Protein AF-A0A1J4XJJ8-F1 (afdb_monomer_lite)

pLDDT: mean 78.71, std 20.41, range [34.38, 98.12]

Foldseek 3Di:
DDPPDDDDPPPPPPPVPDPPDDDPDPPPPPDPDPPDPDDPDVVVVVVVVVVVVVVVVVVVVVVVVVVVVVVVVVVVVVVVVVVVVVVVVVVVVVVVVVVVVVVVVVVVVVVVVVVVVVVVVVVVVVVVVVVVVVVVVVVVVVVVVVVVPQFPDDWDKDAAAPPDFLVNVCVVQVHDSVVQCVQFVPPDRRPDDGRDIGTDTHHD

Structure (mmCIF, N/CA/C/O backbone):
data_AF-A0A1J4XJJ8-F1
#
_entry.id   AF-A0A1J4XJJ8-F1
#
loop_
_atom_site.group_PDB
_atom_site.id
_atom_site.type_symbol
_atom_site.label_atom_id
_atom_site.label_alt_id
_atom_site.label_comp_id
_atom_site.label_asym_id
_atom_site.label_entity_id
_atom_site.label_seq_id
_atom_site.pdbx_PDB_ins_code
_atom_site.Cartn_x
_atom_site.Cartn_y
_atom_site.Cartn_z
_atom_site.occupancy
_atom_site.B_iso_or_equiv
_atom_site.auth_seq_id
_atom_site.auth_comp_id
_atom_site.auth_asym_id
_atom_site.auth_atom_id
_atom_site.pdbx_PDB_model_num
ATOM 1 N N . MET A 1 1 ? 10.332 -18.100 4.230 1.00 41.69 1 MET A N 1
ATOM 2 C CA . MET A 1 1 ? 10.751 -18.976 3.114 1.00 41.69 1 MET A CA 1
ATOM 3 C C . MET A 1 1 ? 10.160 -18.414 1.825 1.00 41.69 1 MET A C 1
ATOM 5 O O . MET A 1 1 ? 8.956 -18.241 1.777 1.00 41.69 1 MET A O 1
ATOM 9 N N . HIS A 1 2 ? 11.016 -18.111 0.842 1.00 41.88 2 HIS A N 1
ATOM 10 C CA . HIS A 1 2 ? 10.720 -17.988 -0.598 1.00 41.88 2 HIS A CA 1
ATOM 11 C C . HIS A 1 2 ? 9.802 -16.854 -1.111 1.00 41.88 2 HIS A C 1
ATOM 13 O O . HIS A 1 2 ? 8.753 -17.108 -1.683 1.00 41.88 2 HIS A O 1
ATOM 19 N N . VAL A 1 3 ? 10.287 -15.605 -1.051 1.00 41.50 3 VAL A N 1
ATOM 20 C CA . VAL A 1 3 ? 9.967 -14.560 -2.061 1.00 41.50 3 VAL A CA 1
ATOM 21 C C . VAL A 1 3 ? 11.285 -13.966 -2.586 1.00 41.50 3 VAL A C 1
ATOM 23 O O . VAL A 1 3 ? 11.535 -12.766 -2.573 1.00 41.50 3 VAL A O 1
ATOM 26 N N . ARG A 1 4 ? 12.207 -14.865 -2.945 1.00 45.19 4 ARG A N 1
ATOM 27 C CA . ARG A 1 4 ? 13.530 -14.573 -3.514 1.00 45.19 4 ARG A CA 1
ATOM 28 C C . ARG A 1 4 ? 13.737 -15.433 -4.755 1.00 45.19 4 ARG A C 1
ATOM 30 O O . ARG A 1 4 ? 14.645 -16.251 -4.801 1.00 45.19 4 ARG A O 1
ATOM 37 N N . THR A 1 5 ? 12.877 -15.256 -5.745 1.00 46.12 5 THR A N 1
ATOM 38 C CA . THR A 1 5 ? 13.089 -15.827 -7.074 1.00 46.12 5 THR A CA 1
ATOM 39 C C . THR A 1 5 ? 12.447 -14.868 -8.063 1.00 46.12 5 THR A C 1
ATOM 41 O O . THR A 1 5 ? 11.282 -14.538 -7.882 1.00 46.12 5 THR A O 1
ATOM 44 N N . ILE A 1 6 ? 13.200 -14.441 -9.085 1.00 45.34 6 ILE A N 1
ATOM 45 C CA . ILE A 1 6 ? 12.820 -13.446 -10.111 1.00 45.34 6 ILE A CA 1
ATOM 46 C C . ILE A 1 6 ? 12.930 -12.016 -9.538 1.00 45.34 6 ILE A C 1
ATOM 48 O O . ILE A 1 6 ? 11.991 -11.484 -8.972 1.00 45.34 6 ILE A O 1
ATOM 52 N N . ILE A 1 7 ? 14.098 -11.374 -9.480 1.00 42.28 7 ILE A N 1
ATOM 53 C CA . ILE A 1 7 ? 14.735 -10.655 -10.594 1.00 42.28 7 ILE A CA 1
ATOM 54 C C . ILE A 1 7 ? 16.257 -10.704 -10.355 1.00 42.28 7 ILE A C 1
ATOM 56 O O . ILE A 1 7 ? 16.836 -9.915 -9.612 1.00 42.28 7 ILE A O 1
ATOM 60 N N . SER A 1 8 ? 16.922 -11.684 -10.953 1.00 40.31 8 SER A N 1
ATOM 61 C CA . SER A 1 8 ? 18.375 -11.696 -11.154 1.00 40.31 8 SER A CA 1
ATOM 62 C C . SER A 1 8 ? 18.617 -12.294 -12.525 1.00 40.31 8 SER A C 1
ATOM 64 O O . SER A 1 8 ? 18.953 -13.463 -12.668 1.00 40.31 8 SER A O 1
ATOM 66 N N . ILE A 1 9 ? 18.368 -11.479 -13.547 1.00 44.38 9 ILE A N 1
ATOM 67 C CA . ILE A 1 9 ? 18.953 -11.697 -14.864 1.00 44.38 9 ILE A CA 1
ATOM 68 C C . ILE A 1 9 ? 20.147 -10.757 -14.920 1.00 44.38 9 ILE A C 1
ATOM 70 O O . ILE A 1 9 ? 20.061 -9.595 -15.310 1.00 44.38 9 ILE A O 1
ATOM 74 N N . THR A 1 10 ? 21.263 -11.279 -14.426 1.00 43.28 10 THR A N 1
ATOM 75 C CA . THR A 1 10 ? 22.601 -10.752 -14.651 1.00 43.28 10 THR A CA 1
ATOM 76 C C . THR A 1 10 ? 22.895 -10.899 -16.141 1.00 43.28 10 THR A C 1
ATOM 78 O O . THR A 1 10 ? 23.411 -11.923 -16.576 1.00 43.28 10 THR A O 1
ATOM 81 N N . LEU A 1 11 ? 22.537 -9.902 -16.951 1.00 37.72 11 LEU A N 1
ATOM 82 C CA . LEU A 1 11 ? 22.988 -9.843 -18.338 1.00 37.72 11 LEU A CA 1
ATOM 83 C C . LEU A 1 11 ? 24.371 -9.180 -18.368 1.00 37.72 11 LEU A C 1
ATOM 85 O O . LEU A 1 11 ? 24.523 -8.001 -18.682 1.00 37.72 11 LEU A O 1
ATOM 89 N N . LEU A 1 12 ? 25.392 -9.947 -17.985 1.00 40.44 12 LEU A N 1
ATOM 90 C CA . LEU A 1 12 ? 26.786 -9.598 -18.235 1.00 40.44 12 LEU A CA 1
ATOM 91 C C . LEU A 1 12 ? 27.076 -9.858 -19.721 1.00 40.44 12 LEU A C 1
ATOM 93 O O . LEU A 1 12 ? 27.645 -10.882 -20.085 1.00 40.44 12 LEU A O 1
ATOM 97 N N . VAL A 1 13 ? 26.657 -8.946 -20.599 1.00 39.91 13 VAL A N 1
ATOM 98 C CA . VAL A 1 13 ? 27.164 -8.934 -21.976 1.00 39.91 13 VAL A CA 1
ATOM 99 C C . VAL A 1 13 ? 28.496 -8.200 -21.947 1.00 39.91 13 VAL A C 1
ATOM 101 O O . VAL A 1 13 ? 28.554 -6.973 -22.021 1.00 39.91 13 VAL A O 1
ATOM 104 N N . ILE A 1 14 ? 29.580 -8.962 -21.825 1.00 41.75 14 ILE A N 1
ATOM 105 C CA . ILE A 1 14 ? 30.912 -8.483 -22.185 1.00 41.75 14 ILE A CA 1
ATOM 106 C C . ILE A 1 14 ? 30.901 -8.320 -23.710 1.00 41.75 14 ILE A C 1
ATOM 108 O O . ILE A 1 14 ? 31.209 -9.250 -24.452 1.00 41.75 14 ILE A O 1
ATOM 112 N N . VAL A 1 15 ? 30.500 -7.144 -24.200 1.00 42.03 15 VAL A N 1
ATOM 113 C CA . VAL A 1 15 ? 30.831 -6.746 -25.570 1.00 42.03 15 VAL A CA 1
ATOM 114 C C . VAL A 1 15 ? 32.304 -6.380 -25.539 1.00 42.03 15 VAL A C 1
ATOM 116 O O . VAL A 1 15 ? 32.685 -5.293 -25.109 1.00 42.03 15 VAL A O 1
ATOM 119 N N . ASN A 1 16 ? 33.133 -7.331 -25.951 1.00 34.38 16 ASN A N 1
ATOM 120 C CA . ASN A 1 16 ? 34.544 -7.111 -26.193 1.00 34.38 16 ASN A CA 1
ATOM 121 C C . ASN A 1 16 ? 34.653 -6.174 -27.408 1.00 34.38 16 ASN A C 1
ATOM 123 O O . ASN A 1 16 ? 34.629 -6.610 -28.559 1.00 34.38 16 ASN A O 1
ATOM 127 N N . VAL A 1 17 ? 34.647 -4.862 -27.160 1.00 49.38 17 VAL A N 1
ATOM 128 C CA . VAL A 1 17 ? 34.918 -3.863 -28.192 1.00 49.38 17 VAL A CA 1
ATOM 129 C C . VAL A 1 17 ? 36.411 -3.943 -28.467 1.00 49.38 17 VAL A C 1
ATOM 131 O O . VAL A 1 17 ? 37.220 -3.384 -27.732 1.00 49.38 17 VAL A O 1
ATOM 134 N N . VAL A 1 18 ? 36.772 -4.673 -29.522 1.00 43.19 18 VAL A N 1
ATOM 135 C CA . VAL A 1 18 ? 38.092 -4.574 -30.147 1.00 43.19 18 VAL A CA 1
ATOM 136 C C . VAL A 1 18 ? 38.380 -3.083 -30.355 1.00 43.19 18 VAL A C 1
ATOM 138 O O . VAL A 1 18 ? 37.580 -2.411 -31.017 1.00 43.19 18 VAL A O 1
ATOM 141 N N . PRO A 1 19 ? 39.476 -2.528 -29.808 1.00 46.88 19 PRO A N 1
ATOM 142 C CA . PRO A 1 19 ? 39.824 -1.153 -30.076 1.00 46.88 19 PRO A CA 1
ATOM 143 C C . PRO A 1 19 ? 40.409 -1.138 -31.486 1.00 46.88 19 PRO A C 1
ATOM 145 O O . PRO A 1 19 ? 41.604 -1.341 -31.683 1.00 46.88 19 PRO A O 1
ATOM 148 N N . LEU A 1 20 ? 39.560 -0.934 -32.495 1.00 44.00 20 LEU A N 1
ATOM 149 C CA . LEU A 1 20 ? 40.044 -0.455 -33.782 1.00 44.00 20 LEU A CA 1
ATOM 150 C C . LEU A 1 20 ? 40.551 0.958 -33.523 1.00 44.00 20 LEU A C 1
ATOM 152 O O . LEU A 1 20 ? 39.782 1.916 -33.442 1.00 44.00 20 LEU A O 1
ATOM 156 N N . GLY A 1 21 ? 41.853 1.018 -33.252 1.00 39.44 21 GLY A N 1
ATOM 157 C CA . GLY A 1 21 ? 42.583 2.225 -32.947 1.00 39.44 21 GLY A CA 1
ATOM 158 C C . GLY A 1 21 ? 42.239 3.335 -33.925 1.00 39.44 21 GLY A C 1
ATOM 159 O O . GLY A 1 21 ? 42.143 3.116 -35.127 1.00 39.44 21 GLY A O 1
ATOM 160 N N . GLN A 1 22 ? 42.043 4.523 -33.361 1.00 46.41 22 GLN A N 1
ATOM 161 C CA . GLN A 1 22 ? 42.537 5.779 -33.914 1.00 46.41 22 GLN A CA 1
ATOM 162 C C . GLN A 1 22 ? 42.541 5.856 -35.448 1.00 46.41 22 GLN A C 1
ATOM 164 O O . GLN A 1 22 ? 43.593 5.926 -36.076 1.00 46.41 22 GLN A O 1
ATOM 169 N N . PHE A 1 23 ? 41.368 5.914 -36.069 1.00 43.03 23 PHE A N 1
ATOM 170 C CA . PHE A 1 23 ? 41.279 6.437 -37.427 1.00 43.03 23 PHE A CA 1
ATOM 171 C C . PHE A 1 23 ? 40.780 7.873 -37.358 1.00 43.03 23 PHE A C 1
ATOM 173 O O . PHE A 1 23 ? 39.615 8.177 -37.595 1.00 43.03 23 PHE A O 1
ATOM 180 N N . ALA A 1 24 ? 41.716 8.768 -37.038 1.00 44.53 24 ALA A N 1
ATOM 181 C CA . ALA A 1 24 ? 41.703 10.121 -37.566 1.00 44.53 24 ALA A CA 1
ATOM 182 C C . ALA A 1 24 ? 41.591 10.015 -39.095 1.00 44.53 24 ALA A C 1
ATOM 184 O O . ALA A 1 24 ? 42.580 9.690 -39.748 1.00 44.53 24 ALA A O 1
ATOM 185 N N . ARG A 1 25 ? 40.378 10.129 -39.660 1.00 48.56 25 ARG A N 1
ATOM 186 C CA . ARG A 1 25 ? 40.164 10.053 -41.122 1.00 48.56 25 ARG A CA 1
ATOM 187 C C . ARG A 1 25 ? 38.763 10.440 -41.614 1.00 48.56 25 ARG A C 1
ATOM 189 O O . ARG A 1 25 ? 38.394 10.049 -42.718 1.00 48.56 25 ARG A O 1
ATOM 196 N N . ALA A 1 26 ? 37.996 11.226 -40.855 1.00 42.28 26 ALA A N 1
ATOM 197 C CA . ALA A 1 26 ? 36.739 11.788 -41.368 1.00 42.28 26 ALA A CA 1
ATOM 198 C C . ALA A 1 26 ? 36.961 12.762 -42.552 1.00 42.28 26 ALA A C 1
ATOM 200 O O . ALA A 1 26 ? 36.056 12.964 -43.352 1.00 42.28 26 ALA A O 1
ATOM 201 N N . GLU A 1 27 ? 38.175 13.297 -42.730 1.00 43.38 27 GLU A N 1
ATOM 202 C CA . GLU A 1 27 ? 38.492 14.286 -43.777 1.00 43.38 27 GLU A CA 1
ATOM 203 C C . GLU A 1 27 ? 39.052 13.703 -45.087 1.00 43.38 27 GLU A C 1
ATOM 205 O O . GLU A 1 27 ? 39.243 14.431 -46.055 1.00 43.38 27 GLU A O 1
ATOM 210 N N . LEU A 1 28 ? 39.309 12.394 -45.180 1.00 39.97 28 LEU A N 1
ATOM 211 C CA . LEU A 1 28 ? 40.022 11.821 -46.338 1.00 39.97 28 LEU A CA 1
ATOM 212 C C . LEU A 1 28 ? 39.121 11.265 -47.453 1.00 39.97 28 LEU A C 1
ATOM 214 O O . LEU A 1 28 ? 39.629 10.693 -48.415 1.00 39.97 28 LEU A O 1
ATOM 218 N N . TYR A 1 29 ? 37.804 11.452 -47.361 1.00 48.16 29 TYR A N 1
ATOM 219 C CA . TYR A 1 29 ? 36.838 10.919 -48.335 1.00 48.16 29 TYR A CA 1
ATOM 220 C C . TYR A 1 29 ? 36.030 11.997 -49.071 1.00 48.16 29 TYR A C 1
ATOM 222 O O . TYR A 1 29 ? 34.980 11.704 -49.631 1.00 48.16 29 TYR A O 1
ATOM 230 N N . GLN A 1 30 ? 36.547 13.227 -49.129 1.00 41.09 30 GLN A N 1
ATOM 231 C CA . GLN A 1 30 ? 36.109 14.265 -50.073 1.00 41.09 30 GLN A CA 1
ATOM 232 C C . GLN A 1 30 ? 37.093 14.422 -51.246 1.00 41.09 30 GLN A C 1
ATOM 234 O O . GLN A 1 30 ? 37.311 15.524 -51.740 1.00 41.09 30 GLN A O 1
ATOM 239 N N . GLN A 1 31 ? 37.746 13.346 -51.698 1.00 41.94 31 GLN A N 1
ATOM 240 C CA . GLN A 1 31 ? 38.535 13.453 -52.927 1.00 41.94 31 GLN A CA 1
ATOM 241 C C . GLN A 1 31 ? 37.588 13.429 -54.136 1.00 41.94 31 GLN A C 1
ATOM 243 O O . GLN A 1 31 ? 36.842 12.455 -54.277 1.00 41.94 31 GLN A O 1
ATOM 248 N N . PRO A 1 32 ? 37.589 14.462 -55.005 1.00 43.75 32 PRO A N 1
ATOM 249 C CA . PRO A 1 32 ? 36.842 14.409 -56.252 1.00 43.75 32 PRO A CA 1
ATOM 250 C C . PRO A 1 32 ? 37.348 13.230 -57.086 1.00 43.75 32 PRO A C 1
ATOM 252 O O . PRO A 1 32 ? 38.553 12.981 -57.181 1.0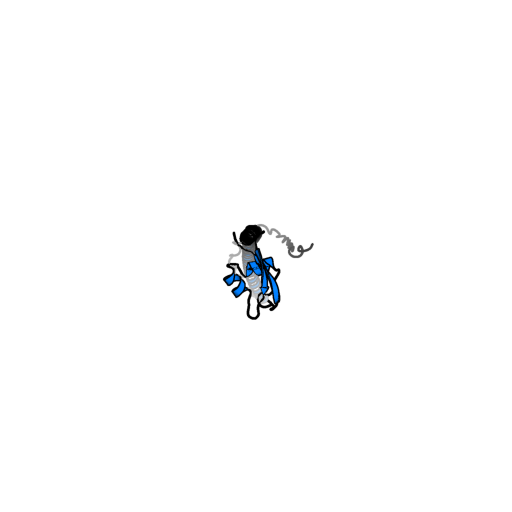0 43.75 32 PRO A O 1
ATOM 255 N N . VAL A 1 33 ? 36.404 12.493 -57.668 1.00 50.94 33 VAL A N 1
ATOM 256 C CA . VAL A 1 33 ? 36.655 11.359 -58.558 1.00 50.94 33 VAL A CA 1
ATOM 257 C C . VAL A 1 33 ? 37.638 11.811 -59.639 1.00 50.94 33 VAL A C 1
ATOM 259 O O . VAL A 1 33 ? 37.339 12.729 -60.404 1.00 50.94 33 VAL A O 1
ATOM 262 N N . ARG A 1 34 ? 38.816 11.179 -59.739 1.00 49.78 34 ARG A N 1
ATOM 263 C CA . ARG A 1 34 ? 39.542 11.229 -61.012 1.00 49.78 34 ARG A CA 1
ATOM 264 C C . ARG A 1 34 ? 38.637 10.532 -62.011 1.00 49.78 34 ARG A C 1
ATOM 266 O O . ARG A 1 34 ? 38.452 9.327 -61.880 1.00 49.78 34 ARG A O 1
ATOM 273 N N . GLN A 1 35 ? 38.066 11.292 -62.944 1.00 45.09 35 GLN A N 1
ATOM 274 C CA . GLN A 1 35 ? 37.311 10.756 -64.072 1.00 45.09 35 GLN A CA 1
ATOM 275 C C . GLN A 1 35 ? 38.164 9.658 -64.707 1.00 45.09 35 GLN A C 1
ATOM 277 O O . GLN A 1 35 ? 39.204 9.929 -65.312 1.00 45.09 35 GLN A O 1
ATOM 282 N N . THR A 1 36 ? 37.784 8.407 -64.474 1.00 51.69 36 THR A N 1
ATOM 283 C CA . THR A 1 36 ? 38.386 7.269 -65.146 1.00 51.69 36 THR A CA 1
ATOM 284 C C . THR A 1 36 ? 38.050 7.446 -66.615 1.00 51.69 36 THR A C 1
ATOM 286 O O . THR A 1 36 ? 36.886 7.544 -66.996 1.00 51.69 36 THR A O 1
ATOM 289 N N . GLN A 1 37 ? 39.095 7.602 -67.427 1.00 51.59 37 GLN A N 1
ATOM 290 C CA . GLN A 1 37 ? 38.984 7.711 -68.876 1.00 51.59 37 GLN A CA 1
ATOM 291 C C . GLN A 1 37 ? 38.029 6.626 -69.383 1.00 51.59 37 GLN A C 1
ATOM 293 O O . GLN A 1 37 ? 38.131 5.478 -68.949 1.00 51.59 37 GLN A O 1
ATOM 298 N N . ALA A 1 38 ? 37.083 7.022 -70.239 1.00 53.22 38 ALA A N 1
ATOM 299 C CA . ALA A 1 38 ? 36.000 6.180 -70.733 1.00 53.22 38 ALA A CA 1
ATOM 300 C C . ALA A 1 38 ? 36.525 4.797 -71.149 1.00 53.22 38 ALA A C 1
ATOM 302 O O . ALA A 1 38 ? 37.245 4.662 -72.140 1.00 53.22 38 ALA A O 1
ATOM 303 N N . THR A 1 39 ? 36.193 3.769 -70.365 1.00 57.25 39 THR A N 1
ATOM 304 C CA . THR A 1 39 ? 36.531 2.389 -70.704 1.00 57.25 39 THR A CA 1
ATOM 305 C C . THR A 1 39 ? 35.611 1.956 -71.838 1.00 57.25 39 THR A C 1
ATOM 307 O O . THR A 1 39 ? 34.392 1.967 -71.712 1.00 57.25 39 THR A O 1
ATOM 310 N N . SER A 1 40 ? 36.194 1.615 -72.985 1.00 60.69 40 SER A N 1
ATOM 311 C CA . SER A 1 40 ? 35.446 1.203 -74.182 1.00 60.69 40 SER A CA 1
ATOM 312 C C . SER A 1 40 ? 34.818 -0.191 -74.042 1.00 60.69 40 SER A C 1
ATOM 314 O O . SER A 1 40 ? 34.037 -0.598 -74.897 1.00 60.69 40 SER A O 1
ATOM 316 N N . ASP A 1 41 ? 35.177 -0.932 -72.986 1.00 77.31 41 ASP A N 1
ATOM 317 C CA . ASP A 1 41 ? 34.664 -2.267 -72.687 1.00 77.31 41 ASP A CA 1
ATOM 318 C C . ASP A 1 41 ? 33.401 -2.176 -71.800 1.00 77.31 41 ASP A C 1
ATOM 320 O O . ASP A 1 41 ? 33.489 -1.779 -70.631 1.00 77.31 41 ASP A O 1
ATOM 324 N N . PRO A 1 42 ? 32.223 -2.575 -72.313 1.00 76.06 42 PRO A N 1
ATOM 325 C CA . PRO A 1 42 ? 30.954 -2.472 -71.595 1.00 76.06 42 PRO A CA 1
ATOM 326 C C . PRO A 1 42 ? 30.899 -3.314 -70.311 1.00 76.06 42 PRO A C 1
ATOM 328 O O . PRO A 1 42 ? 30.150 -2.972 -69.397 1.00 76.06 42 PRO A O 1
ATOM 331 N N . ARG A 1 43 ? 31.694 -4.389 -70.193 1.00 80.44 43 ARG A N 1
ATOM 332 C CA . ARG A 1 43 ? 31.748 -5.193 -68.956 1.00 80.44 43 ARG A CA 1
ATOM 333 C C . ARG A 1 43 ? 32.454 -4.441 -67.833 1.00 80.44 43 ARG A C 1
ATOM 335 O O . ARG A 1 43 ? 32.006 -4.476 -66.689 1.00 80.44 43 ARG A O 1
ATOM 342 N N . LEU A 1 44 ? 33.544 -3.753 -68.169 1.00 78.50 44 LEU A N 1
ATOM 343 C CA . LEU A 1 44 ? 34.296 -2.915 -67.234 1.00 78.50 44 LEU A CA 1
ATOM 344 C C . LEU A 1 44 ? 33.475 -1.696 -66.801 1.00 78.50 44 LEU A C 1
ATOM 346 O O . LEU A 1 44 ? 33.492 -1.358 -65.622 1.00 78.50 44 LEU A O 1
ATOM 350 N N . ALA A 1 45 ? 32.704 -1.095 -67.712 1.00 76.62 45 ALA A N 1
ATOM 351 C CA . ALA A 1 45 ? 31.793 -0.000 -67.380 1.00 76.62 45 ALA A CA 1
ATOM 352 C C . ALA A 1 45 ? 30.713 -0.422 -66.361 1.00 76.62 45 ALA A C 1
ATOM 354 O O . AL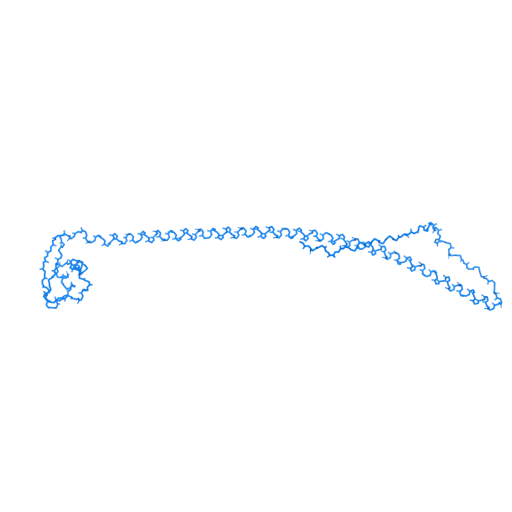A A 1 45 ? 30.507 0.278 -65.371 1.00 76.62 45 ALA A O 1
ATOM 355 N N . GLY A 1 46 ? 30.087 -1.592 -66.550 1.00 84.38 46 GLY A N 1
ATOM 356 C CA . GLY A 1 46 ? 29.110 -2.136 -65.596 1.00 84.38 46 GLY A CA 1
ATOM 357 C C . GLY A 1 46 ? 29.712 -2.418 -64.214 1.00 84.38 46 GLY A C 1
ATOM 358 O O . GLY A 1 46 ? 29.159 -2.006 -63.201 1.00 84.38 46 GLY A O 1
ATOM 359 N N . LEU A 1 47 ? 30.904 -3.026 -64.164 1.00 86.62 47 LEU A N 1
ATOM 360 C CA . LEU A 1 47 ? 31.622 -3.273 -62.905 1.00 86.62 47 LEU A CA 1
ATOM 361 C C . LEU A 1 47 ? 31.999 -1.981 -62.166 1.00 86.62 47 LEU A C 1
ATOM 363 O O . LEU A 1 47 ? 31.944 -1.940 -60.939 1.00 86.62 47 LEU A O 1
ATOM 367 N N . VAL A 1 48 ? 32.396 -0.927 -62.887 1.00 84.62 48 VAL A N 1
ATOM 368 C CA . VAL A 1 48 ? 32.691 0.382 -62.280 1.00 84.62 48 VAL A CA 1
ATOM 369 C C . VAL A 1 48 ? 31.429 0.979 -61.661 1.00 84.62 48 VAL A C 1
ATOM 371 O O . VAL A 1 48 ? 31.479 1.417 -60.512 1.00 84.62 48 VAL A O 1
ATOM 374 N N . GLN A 1 49 ? 30.300 0.922 -62.371 1.00 83.31 49 GLN A N 1
ATOM 375 C CA . GLN A 1 49 ? 29.011 1.389 -61.863 1.00 83.31 49 GLN A CA 1
ATOM 376 C C . GLN A 1 49 ? 28.581 0.624 -60.598 1.00 83.31 49 GLN A C 1
ATOM 378 O O . GLN A 1 49 ? 28.230 1.248 -59.596 1.00 83.31 49 GLN A O 1
ATOM 383 N N . ASP A 1 50 ? 28.684 -0.709 -60.597 1.00 89.75 50 ASP A N 1
ATOM 384 C CA . ASP A 1 50 ? 28.353 -1.538 -59.429 1.00 89.75 50 ASP A CA 1
ATOM 385 C C . ASP A 1 50 ? 29.248 -1.204 -58.221 1.00 89.75 50 ASP A C 1
ATOM 387 O O . ASP A 1 50 ? 28.786 -1.133 -57.079 1.00 89.75 50 ASP A O 1
ATOM 391 N N . VAL A 1 51 ? 30.545 -0.959 -58.449 1.00 90.50 51 VAL A N 1
ATOM 392 C CA . VAL A 1 51 ? 31.489 -0.562 -57.390 1.00 90.50 51 VAL A CA 1
ATOM 393 C C . VAL A 1 51 ? 31.153 0.819 -56.825 1.00 90.50 51 VAL A C 1
ATOM 395 O O . VAL A 1 51 ? 31.292 1.029 -55.617 1.00 90.50 51 VAL A O 1
ATOM 398 N N . GLU A 1 52 ? 30.718 1.764 -57.656 1.00 83.62 52 GLU A N 1
ATOM 399 C CA . GLU A 1 52 ? 30.275 3.086 -57.206 1.00 83.62 52 GLU A CA 1
ATOM 400 C C . GLU A 1 52 ? 28.996 2.999 -56.368 1.00 83.62 52 GLU A C 1
ATOM 402 O O . GLU A 1 52 ? 28.928 3.592 -55.286 1.00 83.62 52 GLU A O 1
ATOM 407 N N . GLU A 1 53 ? 28.028 2.188 -56.795 1.00 90.69 53 GLU A N 1
ATOM 408 C CA . GLU A 1 53 ? 26.805 1.950 -56.032 1.00 90.69 53 GLU A CA 1
ATOM 409 C C . GLU A 1 53 ? 27.104 1.281 -54.683 1.00 90.69 53 GLU A C 1
ATOM 411 O O . GLU A 1 53 ? 26.623 1.727 -53.635 1.00 90.69 53 GLU A O 1
ATOM 416 N N . LEU A 1 54 ? 27.949 0.245 -54.674 1.00 93.12 54 LEU A N 1
ATOM 417 C CA . LEU A 1 54 ? 28.385 -0.414 -53.443 1.00 93.12 54 LEU A CA 1
ATOM 418 C C . LEU A 1 54 ? 29.095 0.566 -52.504 1.00 93.12 54 LEU A C 1
ATOM 420 O O . LEU A 1 54 ? 28.843 0.551 -51.298 1.00 93.12 54 LEU A O 1
ATOM 424 N N . ARG A 1 55 ? 29.950 1.452 -53.029 1.00 87.31 55 ARG A N 1
ATOM 425 C CA . ARG A 1 55 ? 30.617 2.493 -52.231 1.00 87.31 55 ARG A CA 1
ATOM 426 C C . ARG A 1 55 ? 29.615 3.459 -51.611 1.00 87.31 55 ARG A C 1
ATOM 428 O O . ARG A 1 55 ? 29.755 3.771 -50.428 1.00 87.31 55 ARG A O 1
ATOM 435 N N . TYR A 1 56 ? 28.606 3.889 -52.366 1.00 88.38 56 TYR A N 1
ATOM 436 C CA . TYR A 1 56 ? 27.540 4.745 -51.850 1.00 88.38 56 TYR A CA 1
ATOM 437 C C . TYR A 1 56 ? 26.749 4.046 -50.735 1.00 88.38 56 TYR A C 1
ATOM 439 O O . TYR A 1 56 ? 26.632 4.591 -49.637 1.00 88.38 56 TYR A O 1
ATOM 447 N N . ARG A 1 57 ? 26.292 2.806 -50.967 1.00 93.81 57 ARG A N 1
ATOM 448 C CA . ARG A 1 57 ? 25.562 2.002 -49.969 1.00 93.81 57 ARG A CA 1
ATOM 449 C C . ARG A 1 57 ? 26.382 1.790 -48.692 1.00 93.81 57 ARG A C 1
ATOM 451 O O . ARG A 1 57 ? 25.868 1.982 -47.594 1.00 93.81 57 ARG A O 1
ATOM 458 N N . VAL A 1 58 ? 27.670 1.462 -48.817 1.00 94.62 58 VAL A N 1
ATOM 459 C CA . VAL A 1 58 ? 28.583 1.318 -47.669 1.00 94.62 58 VAL A CA 1
ATOM 460 C C . VAL A 1 58 ? 28.787 2.654 -46.941 1.00 94.62 58 VAL A C 1
ATOM 462 O O . VAL A 1 58 ? 28.911 2.668 -45.716 1.00 94.62 58 VAL A O 1
ATOM 465 N N . GLY A 1 59 ? 28.813 3.776 -47.665 1.00 92.00 59 GLY A N 1
ATOM 466 C CA . GLY A 1 59 ? 28.833 5.119 -47.083 1.00 92.00 59 GLY A CA 1
ATOM 467 C C . GLY A 1 59 ? 27.604 5.391 -46.215 1.00 92.00 59 GLY A C 1
ATOM 468 O O . GLY A 1 59 ? 27.759 5.738 -45.046 1.00 92.00 59 GLY A O 1
ATOM 469 N N . GLN A 1 60 ? 26.404 5.146 -46.749 1.00 91.12 60 GLN A N 1
ATOM 470 C CA . GLN A 1 60 ? 25.141 5.309 -46.015 1.00 91.12 60 GLN A CA 1
ATOM 471 C C . GLN A 1 60 ? 25.079 4.403 -44.782 1.00 91.12 60 GLN A C 1
ATOM 473 O O . GLN A 1 60 ? 24.874 4.881 -43.671 1.00 91.12 60 GLN A O 1
ATOM 478 N N . MET A 1 61 ? 25.408 3.116 -44.937 1.00 94.88 61 MET A N 1
ATOM 479 C CA . MET A 1 61 ? 25.436 2.179 -43.810 1.00 94.88 61 MET A CA 1
ATOM 480 C C . MET A 1 61 ? 26.378 2.620 -42.683 1.00 94.88 61 MET A C 1
ATOM 482 O O . MET A 1 61 ? 26.130 2.313 -41.516 1.00 94.88 61 MET A O 1
ATOM 486 N N . ARG A 1 62 ? 27.490 3.301 -42.988 1.00 89.69 62 ARG A N 1
ATOM 487 C CA . ARG A 1 62 ? 28.389 3.830 -41.949 1.00 89.69 62 ARG A CA 1
ATOM 488 C C . ARG A 1 62 ? 27.752 4.979 -41.175 1.00 89.69 62 ARG A C 1
ATOM 490 O O . ARG A 1 62 ? 27.909 5.007 -39.957 1.00 89.69 62 ARG A O 1
ATOM 497 N N . LEU A 1 63 ? 27.035 5.868 -41.861 1.00 92.75 63 LEU A N 1
ATOM 498 C CA . LEU A 1 63 ? 26.298 6.964 -41.231 1.00 92.75 63 LEU A CA 1
ATOM 499 C C . LEU A 1 63 ? 25.188 6.422 -40.325 1.00 92.75 63 LEU A C 1
ATOM 501 O O . LEU A 1 63 ? 25.121 6.806 -39.159 1.00 92.75 63 LEU A O 1
ATOM 505 N N . ASP A 1 64 ? 24.409 5.453 -40.809 1.00 94.25 64 ASP A N 1
ATOM 506 C CA . ASP A 1 64 ? 23.357 4.800 -40.020 1.00 94.25 64 ASP A CA 1
ATOM 507 C C . ASP A 1 64 ? 23.934 4.134 -38.768 1.00 94.25 64 ASP A C 1
ATOM 509 O O . ASP A 1 64 ? 23.427 4.310 -37.662 1.00 94.25 64 ASP A O 1
ATOM 513 N N . ASN A 1 65 ? 25.054 3.416 -38.908 1.00 96.44 65 ASN A N 1
ATOM 514 C CA . ASN A 1 65 ? 25.739 2.803 -37.770 1.00 96.44 65 ASN A CA 1
ATOM 515 C C . ASN A 1 65 ? 26.235 3.833 -36.750 1.00 96.44 65 ASN A C 1
ATOM 517 O O . ASN A 1 65 ? 26.254 3.551 -35.551 1.00 96.44 65 ASN A O 1
ATOM 521 N N . GLU A 1 66 ? 26.684 5.005 -37.194 1.00 93.75 66 GLU A N 1
ATOM 522 C CA . GLU A 1 66 ? 27.087 6.076 -36.286 1.00 93.75 66 GLU A CA 1
ATOM 523 C C . GLU A 1 66 ? 25.877 6.679 -35.563 1.00 93.75 66 GLU A C 1
ATOM 525 O O . GLU A 1 66 ? 25.939 6.877 -34.348 1.00 93.75 66 GLU A O 1
ATOM 530 N N . SER A 1 67 ? 24.771 6.903 -36.280 1.00 96.31 67 SER A N 1
ATOM 531 C CA . SER A 1 67 ? 23.509 7.369 -35.696 1.00 96.31 67 SER A CA 1
ATOM 532 C C . SER A 1 67 ? 23.002 6.390 -34.641 1.00 96.31 67 SER A C 1
ATOM 534 O O . SER A 1 67 ? 22.837 6.764 -33.485 1.00 96.31 67 SER A O 1
ATOM 536 N N . LEU A 1 68 ? 22.905 5.101 -34.980 1.00 96.88 68 LEU A N 1
ATOM 537 C CA . LEU A 1 68 ? 22.468 4.055 -34.052 1.00 96.88 68 LEU A CA 1
ATOM 538 C C . LEU A 1 68 ? 23.353 3.975 -32.802 1.00 96.88 68 LEU A C 1
ATOM 540 O O . LEU A 1 68 ? 22.865 3.731 -31.699 1.00 96.88 68 LEU A O 1
ATOM 544 N N . LYS A 1 69 ? 24.667 4.194 -32.935 1.00 96.19 69 LYS A N 1
ATOM 545 C CA . LYS A 1 69 ? 25.570 4.248 -31.775 1.00 96.19 69 LYS A CA 1
ATOM 546 C C . LYS A 1 69 ? 25.270 5.439 -30.867 1.00 96.19 69 LYS A C 1
ATOM 548 O O . LYS A 1 69 ? 25.349 5.280 -29.646 1.00 96.19 69 LYS A O 1
ATOM 553 N N . LYS A 1 70 ? 24.948 6.605 -31.436 1.00 96.69 70 LYS A N 1
ATOM 554 C CA . LYS A 1 70 ? 24.536 7.792 -30.671 1.00 96.69 70 LYS A CA 1
ATOM 555 C C . LYS A 1 70 ? 23.218 7.522 -29.945 1.00 96.69 70 LYS A C 1
ATOM 557 O O . LYS A 1 70 ? 23.176 7.702 -28.729 1.00 96.69 70 LYS A O 1
ATOM 562 N N . ASP A 1 71 ? 22.235 6.954 -30.638 1.00 97.44 71 ASP A N 1
ATOM 563 C CA . ASP A 1 71 ? 20.929 6.603 -30.066 1.00 97.44 71 ASP A CA 1
ATOM 564 C C . ASP A 1 71 ? 21.072 5.598 -28.914 1.00 97.44 71 ASP A C 1
ATOM 566 O O . ASP A 1 71 ? 20.525 5.788 -27.829 1.00 97.44 71 ASP A O 1
ATOM 570 N N . ILE A 1 72 ? 21.889 4.551 -29.085 1.00 97.94 72 ILE A N 1
ATOM 571 C CA . ILE A 1 72 ? 22.181 3.581 -28.017 1.00 97.94 72 ILE A CA 1
ATOM 572 C C . ILE A 1 72 ? 22.837 4.264 -26.810 1.00 97.94 72 ILE A C 1
ATOM 574 O O . ILE A 1 72 ? 22.547 3.908 -25.664 1.00 97.94 72 ILE A O 1
ATOM 578 N N . ALA A 1 73 ? 23.750 5.211 -27.035 1.00 96.88 73 ALA A N 1
ATOM 579 C CA . ALA A 1 73 ? 24.407 5.926 -25.947 1.00 96.88 73 ALA A CA 1
ATOM 580 C C . ALA A 1 73 ? 23.411 6.800 -25.172 1.00 96.88 73 ALA A C 1
ATOM 582 O O . ALA A 1 73 ? 23.466 6.847 -23.941 1.00 96.88 73 ALA A O 1
ATOM 583 N N . GLU A 1 74 ? 22.484 7.448 -25.871 1.00 97.94 74 GLU A N 1
ATOM 584 C CA . GLU A 1 74 ? 21.415 8.240 -25.270 1.00 97.94 74 GLU A CA 1
ATOM 585 C C . GLU A 1 74 ? 20.428 7.368 -24.487 1.00 97.94 74 GLU A C 1
ATOM 587 O O . GLU A 1 74 ? 20.179 7.627 -23.307 1.00 97.94 74 GLU A O 1
ATOM 592 N N . LEU A 1 75 ? 19.959 6.267 -25.079 1.00 98.06 75 LEU A N 1
ATOM 593 C CA . LEU A 1 75 ? 19.077 5.309 -24.413 1.00 98.06 75 LEU A CA 1
ATOM 594 C C . LEU A 1 75 ? 19.712 4.738 -23.143 1.00 98.06 75 LEU A C 1
ATOM 596 O O . LEU A 1 75 ? 19.041 4.603 -22.122 1.00 98.06 75 LEU A O 1
ATOM 600 N N . LYS A 1 76 ? 21.021 4.461 -23.157 1.00 97.94 76 LYS A N 1
ATOM 601 C CA . LYS A 1 76 ? 21.752 4.027 -21.956 1.00 97.94 76 LYS A CA 1
ATOM 602 C C . LYS A 1 76 ? 21.758 5.092 -20.861 1.00 97.94 76 LYS A C 1
ATOM 604 O O . LYS A 1 76 ? 21.591 4.749 -19.693 1.00 97.94 76 LYS A O 1
ATOM 609 N N . ARG A 1 77 ? 21.931 6.370 -21.210 1.00 97.50 77 ARG A N 1
ATOM 610 C CA . ARG A 1 77 ? 21.869 7.473 -20.234 1.00 97.50 77 ARG A CA 1
ATOM 611 C C . ARG A 1 77 ? 20.467 7.608 -19.647 1.00 97.50 77 ARG A C 1
ATOM 613 O O . ARG A 1 77 ? 20.338 7.697 -18.428 1.00 97.50 77 ARG A O 1
ATOM 620 N N . SER A 1 78 ? 19.439 7.553 -20.494 1.00 97.62 78 SER A N 1
ATOM 621 C CA . SER A 1 78 ? 18.035 7.577 -20.068 1.00 97.62 78 SER A CA 1
ATOM 622 C C . SER A 1 78 ? 17.707 6.401 -19.142 1.00 97.62 78 SER A C 1
ATOM 624 O O . SER A 1 78 ? 17.136 6.594 -18.071 1.00 97.62 78 SER A O 1
ATOM 626 N N . LEU A 1 79 ? 18.175 5.193 -19.473 1.00 97.88 79 LEU A N 1
ATOM 627 C CA . LEU A 1 79 ? 18.001 4.011 -18.630 1.00 97.88 79 LEU A CA 1
ATOM 628 C C . LEU A 1 79 ? 18.610 4.207 -17.237 1.00 97.88 79 LEU A C 1
ATOM 630 O O . LEU A 1 79 ? 17.952 3.924 -16.240 1.00 97.88 79 LEU A O 1
ATOM 634 N N . VAL A 1 80 ? 19.847 4.705 -17.154 1.00 98.06 80 VAL A N 1
ATOM 635 C CA . VAL A 1 80 ? 20.509 4.964 -15.864 1.00 98.06 80 VAL A CA 1
ATOM 636 C C . VAL A 1 80 ? 19.757 6.029 -15.065 1.00 98.06 80 VAL A C 1
ATOM 638 O O . VAL A 1 80 ? 19.583 5.877 -13.856 1.00 98.06 80 VAL A O 1
ATOM 641 N N . P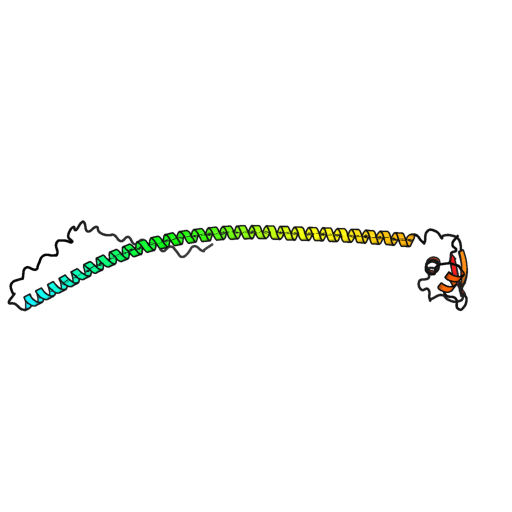HE A 1 81 ? 19.276 7.083 -15.726 1.00 97.88 81 PHE A N 1
ATOM 642 C CA . PHE A 1 81 ? 18.458 8.111 -15.089 1.00 97.88 81 PHE A CA 1
ATOM 643 C C . PHE A 1 81 ? 17.174 7.519 -14.492 1.00 97.88 81 PHE A C 1
ATOM 645 O O . PHE A 1 81 ? 16.940 7.651 -13.291 1.00 97.88 81 PHE A O 1
ATOM 652 N N . VAL A 1 82 ? 16.397 6.786 -15.294 1.00 97.94 82 VAL A N 1
ATOM 653 C CA . VAL A 1 82 ? 15.155 6.139 -14.846 1.00 97.94 82 VAL A CA 1
ATOM 654 C C . VAL A 1 82 ? 15.426 5.151 -13.711 1.00 97.94 82 VAL A C 1
ATOM 656 O O . VAL A 1 82 ? 14.689 5.129 -12.730 1.00 97.94 82 VAL A O 1
ATOM 659 N N . GLN A 1 83 ? 16.510 4.375 -13.779 1.00 97.00 83 GLN A N 1
ATOM 660 C CA . GLN A 1 83 ? 16.904 3.467 -12.699 1.00 97.00 83 GLN A CA 1
ATOM 661 C C . GLN A 1 83 ? 17.227 4.206 -11.395 1.00 97.00 83 GLN A C 1
ATOM 663 O O . GLN A 1 83 ? 16.908 3.711 -10.313 1.00 97.00 83 GLN A O 1
ATOM 668 N N . ASN A 1 84 ? 17.861 5.375 -11.470 1.00 97.62 84 ASN A N 1
ATOM 669 C CA . ASN 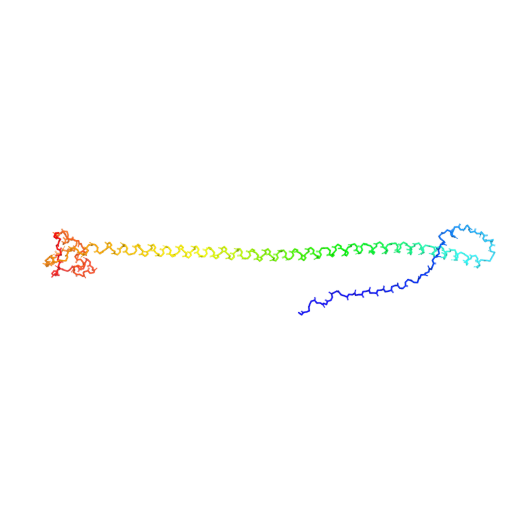A 1 84 ? 18.153 6.184 -10.290 1.00 97.62 84 ASN A CA 1
ATOM 670 C C . ASN A 1 84 ? 16.876 6.773 -9.682 1.00 97.62 84 ASN A C 1
ATOM 672 O O . ASN A 1 84 ? 16.709 6.708 -8.465 1.00 97.62 84 ASN A O 1
ATOM 676 N N . GLU A 1 85 ? 15.952 7.267 -10.506 1.00 97.38 85 GLU A N 1
ATOM 677 C CA . GLU A 1 85 ? 14.644 7.736 -10.035 1.00 97.38 85 GLU A CA 1
ATOM 678 C C . GLU A 1 85 ? 13.821 6.597 -9.424 1.00 97.38 85 GLU A C 1
ATOM 680 O O . GLU A 1 85 ? 13.282 6.732 -8.326 1.00 97.38 85 GLU A O 1
ATOM 685 N N . GLN A 1 86 ? 13.818 5.420 -10.050 1.00 95.62 86 GLN A N 1
ATOM 686 C CA . GLN A 1 86 ? 13.153 4.240 -9.505 1.00 95.62 86 GLN A CA 1
ATOM 687 C C . GLN A 1 86 ? 13.729 3.839 -8.138 1.00 95.62 86 GLN A C 1
ATOM 689 O O . GLN A 1 86 ? 12.972 3.511 -7.224 1.00 95.62 86 GLN A O 1
ATOM 694 N N . LYS A 1 87 ? 15.057 3.895 -7.955 1.00 96.75 87 LYS A N 1
ATOM 695 C CA . LYS A 1 87 ? 15.691 3.631 -6.651 1.00 96.75 87 LYS A CA 1
ATOM 696 C C . LYS A 1 87 ? 15.230 4.619 -5.582 1.00 96.75 87 LYS A C 1
ATOM 698 O O . LYS A 1 87 ? 14.931 4.181 -4.474 1.00 96.75 87 LYS A O 1
ATOM 703 N N . LYS A 1 88 ? 15.153 5.916 -5.905 1.00 97.25 88 LYS A N 1
ATOM 704 C CA . LYS A 1 88 ? 14.646 6.941 -4.978 1.00 97.25 88 LYS A CA 1
ATOM 705 C C . LYS A 1 88 ? 13.211 6.631 -4.563 1.00 97.25 88 LYS A C 1
ATOM 707 O O . LYS A 1 88 ? 12.943 6.533 -3.371 1.00 97.25 88 LYS A O 1
ATOM 712 N N . LEU A 1 89 ? 12.331 6.361 -5.530 1.00 97.00 89 LEU A N 1
ATOM 713 C CA . LEU A 1 89 ? 10.930 6.022 -5.265 1.00 97.00 89 LEU A CA 1
ATOM 714 C C . LEU A 1 89 ? 10.789 4.799 -4.351 1.00 97.00 89 LEU A C 1
ATOM 716 O O . LEU A 1 89 ? 9.997 4.819 -3.415 1.00 97.00 89 LEU A O 1
ATOM 720 N N . VAL A 1 90 ? 11.584 3.748 -4.572 1.00 97.88 90 VAL A N 1
ATOM 721 C CA . VAL A 1 90 ? 11.566 2.550 -3.716 1.00 97.88 90 VAL A CA 1
ATOM 722 C C . VAL A 1 90 ? 11.972 2.869 -2.275 1.00 97.88 90 VAL A C 1
ATOM 724 O O . VAL A 1 90 ? 11.404 2.296 -1.345 1.00 97.88 90 VAL A O 1
ATOM 727 N N . VAL A 1 91 ? 12.950 3.754 -2.069 1.00 97.81 91 VAL A N 1
ATOM 728 C CA . VAL A 1 91 ? 13.348 4.188 -0.721 1.00 97.81 91 VAL A CA 1
ATOM 729 C C . VAL A 1 91 ? 12.225 4.992 -0.069 1.00 97.81 91 VAL A C 1
ATOM 731 O O . VAL A 1 91 ? 11.817 4.645 1.036 1.00 97.81 91 VAL A O 1
ATOM 734 N N . THR A 1 92 ? 11.649 5.963 -0.779 1.00 97.19 92 THR A N 1
ATOM 735 C CA . THR A 1 92 ? 10.534 6.777 -0.272 1.00 97.19 92 THR A CA 1
ATOM 736 C C . THR A 1 92 ? 9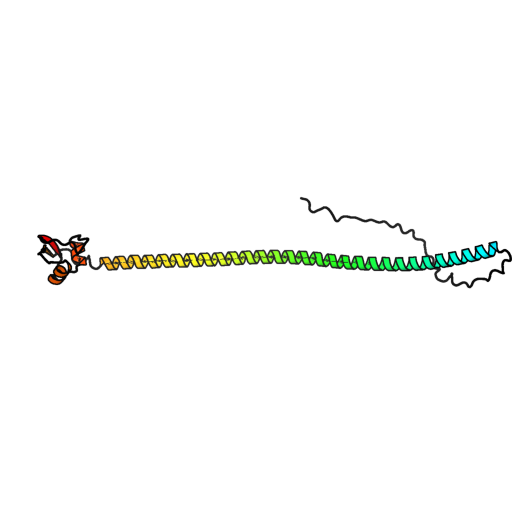.324 5.922 0.106 1.00 97.19 92 THR A C 1
ATOM 738 O O . THR A 1 92 ? 8.748 6.111 1.172 1.00 97.19 92 THR A O 1
ATOM 741 N N . ILE A 1 93 ? 8.967 4.920 -0.706 1.00 97.94 93 ILE A N 1
ATOM 742 C CA . ILE A 1 93 ? 7.869 3.990 -0.387 1.00 97.94 93 ILE A CA 1
ATOM 743 C C . ILE A 1 93 ? 8.154 3.232 0.913 1.00 97.94 93 ILE A C 1
ATOM 745 O O . ILE A 1 93 ? 7.280 3.124 1.769 1.00 97.94 93 ILE A O 1
ATOM 749 N N . LYS A 1 94 ? 9.382 2.733 1.100 1.00 97.56 94 LYS A N 1
ATOM 750 C CA . LYS A 1 94 ? 9.761 2.021 2.331 1.00 97.56 94 LYS A CA 1
ATOM 751 C C . LYS A 1 94 ? 9.705 2.917 3.564 1.00 97.56 94 LYS A C 1
ATOM 753 O O . LYS A 1 94 ? 9.320 2.452 4.637 1.00 97.56 94 LYS A O 1
ATOM 758 N N . GLU A 1 95 ? 10.111 4.173 3.427 1.00 97.44 95 GLU A N 1
ATOM 759 C CA . GLU A 1 95 ? 10.036 5.161 4.504 1.00 97.44 95 GLU A CA 1
ATOM 760 C C . GLU A 1 95 ? 8.579 5.453 4.867 1.00 97.44 95 GLU A C 1
ATOM 762 O O . GLU A 1 95 ? 8.209 5.314 6.033 1.00 97.44 95 GLU A O 1
ATOM 767 N N . MET A 1 96 ? 7.722 5.701 3.874 1.00 96.62 96 MET A N 1
ATOM 768 C CA . MET A 1 96 ? 6.283 5.884 4.082 1.00 96.62 96 MET A CA 1
ATOM 769 C C . MET A 1 96 ? 5.625 4.662 4.737 1.00 96.62 96 MET A C 1
ATOM 771 O O . MET A 1 96 ? 4.822 4.812 5.655 1.00 96.62 96 MET A O 1
ATOM 775 N N . GLU A 1 97 ? 5.970 3.440 4.317 1.00 96.62 97 GLU A N 1
ATOM 776 C CA . GLU A 1 97 ? 5.460 2.213 4.945 1.00 96.62 97 GLU A CA 1
ATOM 777 C C . GLU A 1 97 ? 5.848 2.120 6.425 1.00 96.62 97 GLU A C 1
ATOM 779 O O . GLU A 1 97 ? 5.061 1.650 7.252 1.00 96.62 97 GLU A O 1
ATOM 784 N N . LYS A 1 98 ? 7.068 2.542 6.770 1.00 97.69 98 LYS A N 1
ATOM 785 C CA . LYS A 1 98 ? 7.551 2.562 8.151 1.00 97.69 98 LYS A CA 1
ATOM 786 C C . LYS A 1 98 ? 6.795 3.601 8.978 1.00 97.69 98 LYS A C 1
ATOM 788 O O . LYS A 1 98 ? 6.345 3.273 10.076 1.00 97.69 98 LYS A O 1
ATOM 793 N N . GLU A 1 99 ? 6.637 4.814 8.457 1.00 96.38 99 GLU A N 1
ATOM 794 C CA . GLU A 1 99 ? 5.897 5.894 9.117 1.00 96.38 99 GLU A CA 1
ATOM 795 C C . GLU A 1 99 ? 4.426 5.529 9.322 1.00 96.38 99 GLU A C 1
ATOM 797 O O . GLU A 1 99 ? 3.914 5.648 10.433 1.00 96.38 99 GLU A O 1
ATOM 802 N N . TRP A 1 100 ? 3.766 4.987 8.297 1.00 93.94 100 TRP A N 1
ATOM 803 C CA . TRP A 1 100 ? 2.372 4.554 8.377 1.00 93.94 100 TRP A CA 1
ATOM 804 C C . TRP A 1 100 ? 2.168 3.448 9.419 1.00 93.94 100 TRP A C 1
ATOM 806 O O . TRP A 1 100 ? 1.220 3.493 10.203 1.00 93.94 100 TRP A O 1
ATOM 816 N N . LYS A 1 101 ? 3.081 2.469 9.487 1.00 97.38 101 LYS A N 1
ATOM 817 C CA . LYS A 1 101 ? 3.037 1.422 10.521 1.00 97.38 101 LYS A CA 1
ATOM 818 C C . LYS A 1 101 ? 3.200 2.002 11.924 1.00 97.38 101 LYS A C 1
ATOM 820 O O . LYS A 1 101 ? 2.462 1.608 12.823 1.00 97.38 101 LYS A O 1
ATOM 825 N N . ALA A 1 102 ? 4.144 2.923 12.112 1.00 96.44 102 ALA A N 1
ATOM 826 C CA . ALA A 1 102 ? 4.363 3.573 13.401 1.00 96.44 102 ALA A CA 1
ATOM 827 C C . ALA A 1 102 ? 3.148 4.413 13.828 1.00 96.44 102 ALA A C 1
ATOM 829 O O . ALA A 1 102 ? 2.723 4.326 14.979 1.00 96.44 102 ALA A O 1
ATOM 830 N N . LEU A 1 103 ? 2.554 5.161 12.892 1.00 96.56 103 LEU A N 1
ATOM 831 C CA . LEU A 1 103 ? 1.349 5.952 13.126 1.00 96.56 103 LEU A CA 1
ATOM 832 C C . LEU A 1 103 ? 0.165 5.067 13.524 1.00 96.56 103 LEU A C 1
ATOM 834 O O . LEU A 1 103 ? -0.489 5.341 14.525 1.00 96.56 103 LEU A O 1
ATOM 838 N N . ASN A 1 104 ? -0.081 3.982 12.788 1.00 97.69 104 ASN A N 1
ATOM 839 C CA . ASN A 1 104 ? -1.160 3.049 13.108 1.00 97.69 104 ASN A CA 1
ATOM 840 C C . ASN A 1 104 ? -0.992 2.420 14.492 1.00 97.69 104 ASN A C 1
ATOM 842 O O . ASN A 1 104 ? -1.970 2.245 15.217 1.00 97.69 104 ASN A O 1
ATOM 846 N N . GLU A 1 105 ? 0.236 2.063 14.864 1.00 96.25 105 GLU A N 1
ATOM 847 C CA . GLU A 1 105 ? 0.522 1.495 16.180 1.00 96.25 105 GLU A CA 1
ATOM 848 C C . GLU A 1 105 ? 0.301 2.522 17.299 1.00 96.25 105 GLU A C 1
ATOM 850 O O . GLU A 1 105 ? -0.288 2.194 18.329 1.00 96.25 105 GLU A O 1
ATOM 855 N N . ALA A 1 106 ? 0.708 3.776 17.088 1.00 96.44 106 ALA A N 1
ATOM 856 C CA . ALA A 1 106 ? 0.429 4.867 18.019 1.00 96.44 106 ALA A CA 1
ATOM 857 C C . ALA A 1 106 ? -1.084 5.103 18.169 1.00 96.44 106 ALA A C 1
ATOM 859 O O . ALA A 1 106 ? -1.602 5.085 19.283 1.00 96.44 106 ALA A O 1
ATOM 860 N N . GLN A 1 107 ? -1.815 5.199 17.055 1.00 97.25 107 GLN A N 1
ATOM 861 C CA . GLN A 1 107 ? -3.271 5.363 17.063 1.00 97.25 107 GLN A CA 1
ATOM 862 C C . GLN A 1 107 ? -3.987 4.212 17.780 1.00 97.25 107 GLN A C 1
ATOM 864 O O . GLN A 1 107 ? -4.908 4.448 18.559 1.00 97.25 107 GLN A O 1
ATOM 869 N N . ARG A 1 108 ? -3.560 2.960 17.566 1.00 97.25 108 ARG A N 1
ATOM 870 C CA . ARG A 1 108 ? -4.111 1.796 18.282 1.00 97.25 108 ARG A CA 1
ATOM 871 C C . ARG A 1 108 ? -3.942 1.926 19.792 1.00 97.25 108 ARG A C 1
ATOM 873 O O . ARG A 1 108 ? -4.891 1.663 20.529 1.00 97.25 108 ARG A O 1
ATOM 880 N N . LYS A 1 109 ? -2.760 2.339 20.253 1.00 96.88 109 LYS A N 1
ATOM 881 C CA . LYS A 1 109 ? -2.484 2.549 21.682 1.00 96.88 109 LYS A CA 1
ATOM 882 C C . LYS A 1 109 ? -3.342 3.661 22.272 1.00 96.88 109 LYS A C 1
ATOM 884 O O . LYS A 1 109 ? -3.890 3.478 23.360 1.00 96.88 109 LYS A O 1
ATOM 889 N N . ASP A 1 110 ? -3.515 4.761 21.549 1.00 97.56 110 ASP A N 1
ATOM 890 C CA . ASP A 1 110 ? -4.357 5.872 21.994 1.00 97.56 110 ASP A CA 1
ATOM 891 C C . ASP A 1 110 ? -5.822 5.444 22.112 1.00 97.56 110 ASP A C 1
ATOM 893 O O . ASP A 1 110 ? -6.451 5.693 23.139 1.00 97.56 110 ASP A O 1
ATOM 897 N N . ILE A 1 111 ? -6.350 4.716 21.120 1.00 97.38 111 ILE A N 1
ATOM 898 C CA . ILE A 1 111 ? -7.718 4.176 21.158 1.00 97.38 111 ILE A CA 1
ATOM 899 C C . ILE A 1 111 ? -7.898 3.242 22.357 1.00 97.38 111 ILE A C 1
ATOM 901 O O . ILE A 1 111 ? -8.865 3.383 23.103 1.00 97.38 111 ILE A O 1
ATOM 905 N N . ILE A 1 112 ? -6.967 2.310 22.582 1.00 97.38 112 ILE A N 1
ATOM 906 C CA . ILE A 1 112 ? -7.036 1.387 23.726 1.00 97.38 112 ILE A CA 1
ATOM 907 C C . ILE A 1 112 ? -7.024 2.165 25.044 1.00 97.38 112 ILE A C 1
ATOM 909 O O . ILE A 1 112 ? -7.808 1.868 25.946 1.00 97.38 112 ILE A O 1
ATOM 913 N N . THR A 1 113 ? -6.176 3.186 25.146 1.00 97.69 113 THR A N 1
ATOM 914 C CA . THR A 1 113 ? -6.101 4.057 26.323 1.00 97.69 113 THR A CA 1
ATOM 915 C C . THR A 1 113 ? -7.424 4.775 26.569 1.00 97.69 113 THR A C 1
ATOM 917 O O . THR A 1 113 ? -7.945 4.730 27.682 1.00 97.69 113 THR A O 1
ATOM 920 N N . GLN A 1 114 ? -8.006 5.382 25.533 1.00 98.00 114 GLN A N 1
ATOM 921 C CA . GLN A 1 114 ? -9.279 6.095 25.628 1.00 98.00 114 GLN A CA 1
ATOM 922 C C . GLN A 1 114 ? -10.430 5.165 26.020 1.00 98.00 114 GLN A C 1
ATOM 924 O O . GLN A 1 114 ? -11.198 5.483 26.928 1.00 98.00 114 GLN A O 1
ATOM 929 N N . VAL A 1 115 ? -10.531 3.995 25.385 1.00 98.12 115 VAL A N 1
ATOM 930 C CA . VAL A 1 115 ? -11.564 3.001 25.705 1.00 98.12 115 VAL A CA 1
ATOM 931 C C . VAL A 1 115 ? -11.401 2.502 27.142 1.00 98.12 115 VAL A C 1
ATOM 933 O O . VAL A 1 115 ? -12.379 2.439 27.882 1.00 98.12 115 VAL A O 1
ATOM 936 N N . SER A 1 116 ? -10.172 2.218 27.580 1.00 97.50 116 SER A N 1
ATOM 937 C CA . SER A 1 116 ? -9.887 1.812 28.962 1.00 97.50 116 SER A CA 1
ATOM 938 C C . SER A 1 116 ? -10.316 2.882 29.973 1.00 97.50 116 SER A C 1
ATOM 940 O O . SER A 1 116 ? -11.012 2.582 30.943 1.00 97.50 116 SER A O 1
ATOM 942 N N . GLN A 1 117 ? -9.993 4.152 29.711 1.00 98.00 117 GLN A N 1
ATOM 943 C CA . GLN A 1 117 ? -10.416 5.278 30.549 1.00 98.00 117 GLN A CA 1
ATOM 944 C C . GLN A 1 117 ? -11.943 5.423 30.601 1.00 98.00 117 GLN A C 1
ATOM 946 O O . GLN A 1 117 ? -12.505 5.667 31.670 1.00 98.00 117 GLN A O 1
ATOM 951 N N . GLN A 1 118 ? -12.635 5.246 29.471 1.00 98.00 118 GLN A N 1
ATOM 952 C CA . GLN A 1 118 ? -14.099 5.272 29.422 1.00 98.00 118 GLN A CA 1
ATOM 953 C C . GLN A 1 118 ? -14.718 4.132 30.237 1.00 98.00 118 GLN A C 1
ATOM 955 O O . GLN A 1 118 ? -15.656 4.376 30.995 1.00 98.00 118 GLN A O 1
ATOM 960 N N . ILE A 1 119 ? -14.170 2.916 30.141 1.00 97.50 119 ILE A N 1
ATOM 961 C CA . ILE A 1 119 ? -14.615 1.760 30.933 1.00 97.50 119 ILE A CA 1
ATOM 962 C C . ILE A 1 119 ? -14.414 2.022 32.427 1.00 97.50 119 ILE A C 1
ATOM 964 O O . ILE A 1 119 ? -15.329 1.791 33.213 1.00 97.50 119 ILE A O 1
ATOM 968 N N . GLN A 1 120 ? -13.257 2.551 32.833 1.00 97.31 120 GLN A N 1
ATOM 969 C CA . GLN A 1 120 ? -12.993 2.889 34.235 1.00 97.31 120 GLN A CA 1
ATOM 970 C C . GLN A 1 120 ? -13.944 3.970 34.754 1.00 97.31 120 GLN A C 1
ATOM 972 O O . GLN A 1 120 ? -14.478 3.847 35.857 1.00 97.31 120 GLN A O 1
ATOM 977 N N . LYS A 1 121 ? -14.206 5.010 33.953 1.00 97.44 121 LYS A N 1
ATOM 978 C CA . LYS A 1 121 ? -15.168 6.060 34.303 1.00 97.44 121 LYS A CA 1
ATOM 979 C C . LYS A 1 121 ? -16.578 5.492 34.465 1.00 97.44 121 LYS A C 1
ATOM 981 O O . LYS A 1 121 ? -17.252 5.837 35.432 1.00 97.44 121 LYS A O 1
ATOM 986 N N . LEU A 1 122 ? -17.003 4.610 33.559 1.00 97.31 122 LEU A N 1
ATOM 987 C CA . LEU A 1 122 ? -18.293 3.931 33.653 1.00 97.31 122 LEU A CA 1
ATOM 988 C C . LEU A 1 122 ? -18.361 3.056 34.909 1.00 97.31 122 LEU A C 1
ATOM 990 O O . LEU A 1 122 ? -19.331 3.153 35.652 1.00 97.31 122 LEU A O 1
ATOM 994 N N . ALA A 1 123 ? -17.317 2.273 35.193 1.00 96.38 123 ALA A N 1
ATOM 995 C CA . ALA A 1 123 ? -17.239 1.443 36.392 1.00 96.38 123 ALA A CA 1
ATOM 996 C C . ALA A 1 123 ? -17.369 2.287 37.675 1.00 96.38 123 ALA A C 1
ATOM 998 O O . ALA A 1 123 ? -18.176 1.969 38.549 1.00 96.38 123 ALA A O 1
ATOM 999 N N . ALA A 1 124 ? -16.656 3.415 37.756 1.00 96.31 124 ALA A N 1
ATOM 1000 C CA . ALA A 1 124 ? -16.754 4.344 38.880 1.00 96.31 124 ALA A CA 1
ATOM 1001 C C . ALA A 1 124 ? -18.160 4.955 39.018 1.00 96.31 124 ALA A C 1
ATOM 1003 O O . ALA A 1 124 ? -18.689 5.045 40.124 1.00 96.31 124 ALA A O 1
ATOM 1004 N N . GLN A 1 125 ? -18.795 5.331 37.903 1.00 96.56 125 GLN A N 1
ATOM 1005 C CA . GLN A 1 125 ? -20.172 5.834 37.898 1.00 96.56 125 GLN A CA 1
ATOM 1006 C C . GLN A 1 125 ? -21.172 4.769 38.360 1.00 96.56 125 GLN A C 1
ATOM 1008 O O . GLN A 1 125 ? -22.067 5.076 39.145 1.00 96.56 125 GLN A O 1
ATOM 1013 N N . THR A 1 126 ? -21.011 3.518 37.918 1.00 95.12 126 THR A N 1
ATOM 1014 C CA . THR A 1 126 ? -21.868 2.413 38.363 1.00 95.12 126 THR A CA 1
ATOM 1015 C C . THR A 1 126 ? -21.684 2.111 39.846 1.00 95.12 126 THR A C 1
ATOM 1017 O O . THR A 1 126 ? -22.682 1.940 40.541 1.00 95.12 126 THR A O 1
ATOM 1020 N N . GLN A 1 127 ? -20.447 2.131 40.356 1.00 93.81 127 GLN A N 1
ATOM 1021 C CA . GLN A 1 127 ? -20.176 1.928 41.779 1.00 93.81 127 GLN A CA 1
ATOM 1022 C C . GLN A 1 127 ? -20.822 3.033 42.621 1.00 93.81 127 GLN A C 1
ATOM 1024 O O . GLN A 1 127 ? -21.569 2.741 43.550 1.00 93.81 127 GLN A O 1
ATOM 1029 N N . ALA A 1 128 ? -20.633 4.296 42.231 1.00 95.50 128 ALA A N 1
ATOM 1030 C CA . ALA A 1 128 ? -21.248 5.431 42.913 1.00 95.50 128 ALA A CA 1
ATOM 1031 C C . ALA A 1 128 ? -22.789 5.365 42.896 1.00 95.50 128 ALA A C 1
ATOM 1033 O O . ALA A 1 128 ? -23.437 5.720 43.881 1.00 95.50 128 ALA A O 1
ATOM 1034 N N . ALA A 1 129 ? -23.390 4.888 41.800 1.00 95.06 129 ALA A N 1
ATOM 1035 C CA . ALA A 1 129 ? -24.835 4.687 41.716 1.00 95.06 129 ALA A CA 1
ATOM 1036 C C . ALA A 1 129 ? -25.326 3.574 42.662 1.00 95.06 129 ALA A C 1
ATOM 1038 O O . ALA A 1 129 ? -26.340 3.758 43.337 1.00 95.06 129 ALA A O 1
ATOM 1039 N N . ILE A 1 130 ? -24.603 2.449 42.749 1.00 93.81 130 ILE A N 1
ATOM 1040 C CA . ILE A 1 130 ? -24.901 1.346 43.680 1.00 93.81 130 ILE A CA 1
ATOM 1041 C C . ILE A 1 130 ? -24.784 1.816 45.136 1.00 93.81 130 ILE A C 1
ATOM 1043 O O . ILE A 1 130 ? -25.672 1.536 45.947 1.00 93.81 130 ILE A O 1
ATOM 1047 N N . ASP A 1 131 ? -23.734 2.566 45.467 1.00 93.56 131 ASP A N 1
ATOM 1048 C CA . ASP A 1 131 ? -23.526 3.109 46.811 1.00 93.56 131 ASP A CA 1
ATOM 1049 C C . ASP A 1 131 ? -24.655 4.085 47.185 1.00 93.56 131 ASP A C 1
ATOM 1051 O O . ASP A 1 131 ? -25.226 4.006 48.276 1.00 93.56 131 ASP A O 1
ATOM 1055 N N . GLY A 1 132 ? -25.052 4.958 46.251 1.00 93.44 132 GLY A N 1
ATOM 1056 C CA . GLY A 1 132 ? -26.176 5.881 46.427 1.00 93.44 132 GLY A CA 1
ATOM 1057 C C . GLY A 1 132 ? -27.517 5.167 46.636 1.00 93.44 132 GLY A C 1
ATOM 1058 O O . GLY A 1 132 ? -28.280 5.531 47.534 1.00 93.44 132 GLY A O 1
ATOM 1059 N N . LEU A 1 133 ? -27.792 4.112 45.863 1.00 90.25 133 LEU A N 1
ATOM 1060 C CA . LEU A 1 133 ? -28.971 3.257 46.044 1.00 90.25 133 LEU A CA 1
ATOM 1061 C C . LEU A 1 133 ? -28.959 2.566 47.413 1.00 90.25 133 LEU A C 1
ATOM 1063 O O . LEU A 1 133 ? -29.975 2.559 48.107 1.00 90.25 133 LEU A O 1
ATOM 1067 N N . SER A 1 134 ? -27.809 2.041 47.839 1.00 88.00 134 SER A N 1
ATOM 1068 C CA . SER A 1 134 ? -27.653 1.388 49.145 1.00 88.00 134 SER A CA 1
ATOM 1069 C C . SER A 1 134 ? -27.971 2.346 50.297 1.00 88.00 134 SER A C 1
ATOM 1071 O O . SER A 1 134 ? -28.702 1.987 51.220 1.00 88.00 134 SER A O 1
ATOM 1073 N N . GLN A 1 135 ? -27.516 3.601 50.206 1.00 87.31 135 GLN A N 1
ATOM 1074 C CA . GLN A 1 135 ? -27.843 4.653 51.176 1.00 87.31 135 GLN A CA 1
ATOM 1075 C C . GLN A 1 135 ? -29.329 5.041 51.167 1.00 87.31 135 GLN A C 1
ATOM 1077 O O . GLN A 1 135 ? -29.896 5.382 52.207 1.00 87.31 135 GLN A O 1
ATOM 1082 N N . GLN A 1 136 ? -29.992 5.003 50.009 1.00 83.50 136 GLN A N 1
ATOM 1083 C CA . GLN A 1 136 ? -31.436 5.235 49.931 1.00 83.50 136 GLN A CA 1
ATOM 1084 C C . GLN A 1 136 ? -32.232 4.091 50.567 1.00 83.50 136 GLN A C 1
ATOM 1086 O O . GLN A 1 136 ? -33.223 4.349 51.256 1.00 83.50 136 GLN A O 1
ATOM 1091 N N . VAL A 1 137 ? -31.804 2.843 50.357 1.00 80.25 137 VAL A N 1
ATOM 1092 C CA . VAL A 1 137 ? -32.440 1.653 50.936 1.00 80.25 137 VAL A CA 1
ATOM 1093 C C . VAL A 1 137 ? -32.285 1.641 52.458 1.00 80.25 137 VAL A C 1
ATOM 1095 O O . VAL A 1 137 ? -33.291 1.468 53.151 1.00 80.25 137 VAL A O 1
ATOM 1098 N N . SER A 1 138 ? -31.088 1.917 52.991 1.00 77.00 138 SER A N 1
ATOM 1099 C CA . SER A 1 138 ? -30.870 1.989 54.445 1.00 77.00 138 SER A CA 1
ATOM 1100 C C . SER A 1 138 ? -31.719 3.092 55.088 1.00 77.00 138 SER A C 1
ATOM 1102 O O . SER A 1 138 ? -32.520 2.816 55.983 1.00 77.00 138 SER A O 1
ATOM 1104 N N . LYS A 1 139 ? -31.705 4.306 54.523 1.00 67.44 139 LYS A N 1
ATOM 1105 C CA . LYS A 1 139 ? -32.475 5.457 55.031 1.00 67.44 139 LYS A CA 1
ATOM 1106 C C . LYS A 1 139 ? -33.999 5.294 54.909 1.00 67.44 139 LYS A C 1
ATOM 1108 O O . LYS A 1 139 ? -34.751 5.955 55.627 1.00 67.44 139 LYS A O 1
ATOM 1113 N N . LYS A 1 140 ? -34.494 4.447 53.995 1.00 59.72 140 LYS A N 1
ATOM 1114 C CA . L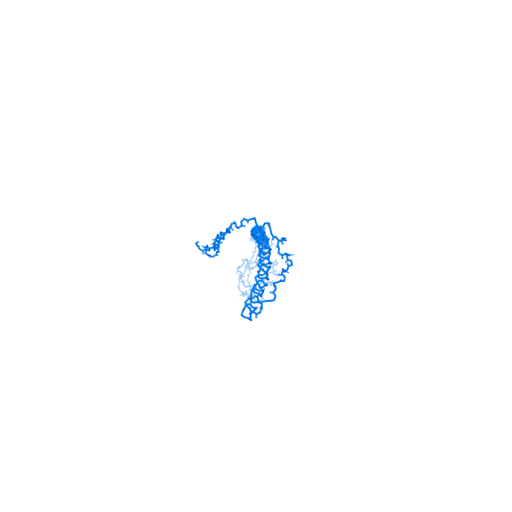YS A 1 140 ? -35.924 4.091 53.890 1.00 59.72 140 LYS A CA 1
ATOM 1115 C C . LYS A 1 140 ? -36.329 3.028 54.917 1.00 59.72 140 LYS A C 1
ATOM 1117 O O . LYS A 1 140 ? -37.468 3.070 55.379 1.00 59.72 140 LYS A O 1
ATOM 1122 N N . SER A 1 141 ? -35.420 2.126 55.294 1.00 55.97 141 SER A N 1
ATOM 1123 C CA . SER A 1 141 ? -35.661 1.147 56.362 1.00 55.97 141 SER A CA 1
ATOM 1124 C C . SER A 1 141 ? -35.765 1.817 57.739 1.00 55.97 141 SER A C 1
ATOM 1126 O O . SER A 1 141 ? -36.725 1.559 58.466 1.00 55.97 141 SER A O 1
ATOM 1128 N N . ASP A 1 142 ? -34.914 2.810 58.018 1.00 56.81 142 ASP A N 1
ATOM 1129 C CA . ASP A 1 142 ? -34.936 3.560 59.282 1.00 56.81 142 ASP A CA 1
ATOM 1130 C C . ASP A 1 142 ? -36.229 4.377 59.456 1.00 56.81 142 ASP A C 1
ATOM 1132 O O . ASP A 1 142 ? -36.785 4.482 60.549 1.00 56.81 142 ASP A O 1
ATOM 1136 N N . ARG A 1 143 ? -36.786 4.903 58.355 1.00 58.22 143 ARG A N 1
ATOM 1137 C CA . ARG A 1 143 ? -38.051 5.660 58.376 1.00 58.22 143 ARG A CA 1
ATOM 1138 C C . ARG A 1 143 ? -39.289 4.796 58.618 1.00 58.22 143 ARG A C 1
ATOM 1140 O O . ARG A 1 143 ? -40.305 5.336 59.041 1.00 58.22 143 ARG A O 1
ATOM 1147 N N . LYS A 1 144 ? -39.231 3.483 58.365 1.00 53.69 144 LYS A N 1
ATOM 1148 C CA . LYS A 1 144 ? -40.345 2.559 58.646 1.00 53.69 144 LYS A CA 1
ATOM 1149 C C . LYS A 1 144 ? -40.265 1.944 60.053 1.00 53.69 144 LYS A C 1
ATOM 1151 O O . LYS A 1 144 ? -41.274 1.440 60.533 1.00 53.69 144 LYS A O 1
ATOM 1156 N N . GLY A 1 145 ? -39.110 2.037 60.723 1.00 48.22 145 GLY A N 1
ATOM 1157 C CA . GLY A 1 145 ? -38.910 1.606 62.115 1.00 48.22 145 GLY A CA 1
ATOM 1158 C C . GLY A 1 145 ? -39.268 2.658 63.176 1.00 48.22 145 GLY A C 1
ATOM 1159 O O . GLY A 1 145 ? -39.512 2.303 64.325 1.00 48.22 145 GLY A O 1
ATOM 1160 N N . GLY A 1 146 ? -39.371 3.939 62.803 1.00 48.00 146 GLY A N 1
ATOM 1161 C CA . GLY A 1 146 ? -39.640 5.039 63.743 1.00 48.00 146 GLY A CA 1
ATOM 1162 C C . GLY A 1 146 ? -41.067 5.122 64.305 1.00 48.00 146 GLY A C 1
ATOM 1163 O O . GLY A 1 146 ? -41.283 5.862 65.257 1.00 48.00 146 GLY A O 1
ATOM 1164 N N . MET A 1 147 ? -42.033 4.377 63.752 1.00 51.50 147 MET A N 1
ATOM 1165 C CA . MET A 1 147 ? -43.425 4.370 64.243 1.00 51.50 147 MET A CA 1
ATOM 1166 C C . MET A 1 147 ? -43.744 3.157 65.136 1.00 51.50 147 MET A C 1
ATOM 1168 O O . MET A 1 147 ? -44.717 3.186 65.880 1.00 51.50 147 MET A O 1
ATOM 1172 N N . ALA A 1 148 ? -42.932 2.093 65.080 1.00 50.53 148 ALA A N 1
ATOM 1173 C CA . ALA A 1 148 ? -43.165 0.859 65.838 1.00 50.53 148 ALA A CA 1
ATOM 1174 C C . ALA A 1 148 ? -42.520 0.866 67.239 1.00 50.53 148 ALA A C 1
ATOM 1176 O O . ALA A 1 148 ? -42.874 0.048 68.082 1.00 50.53 148 ALA A O 1
ATOM 1177 N N . ALA A 1 149 ? -41.580 1.779 67.507 1.00 51.22 149 ALA A N 1
ATOM 1178 C CA . ALA A 1 149 ? -40.765 1.753 68.723 1.00 51.22 149 ALA A CA 1
ATOM 1179 C C . ALA A 1 149 ? -41.336 2.546 69.919 1.00 51.22 149 ALA A C 1
ATOM 1181 O O . ALA A 1 149 ? -40.709 2.554 70.975 1.00 51.22 149 ALA A O 1
ATOM 1182 N N . THR A 1 150 ? -42.503 3.194 69.799 1.00 51.50 150 THR A N 1
ATOM 1183 C CA . THR A 1 150 ? -43.072 4.031 70.880 1.00 51.50 150 THR A CA 1
ATOM 1184 C C . THR A 1 150 ? -44.444 3.605 71.416 1.00 51.50 150 THR A C 1
ATOM 1186 O O . THR A 1 150 ? -44.951 4.284 72.301 1.00 51.50 150 THR A O 1
ATOM 1189 N N . TYR A 1 151 ? -45.025 2.476 70.985 1.00 55.34 151 TYR A N 1
ATOM 1190 C CA . TYR A 1 151 ? -46.377 2.061 71.431 1.00 55.34 151 TYR A CA 1
ATOM 1191 C C . TYR A 1 151 ? -46.477 0.652 72.023 1.00 55.34 151 TYR A C 1
ATOM 1193 O O . TYR A 1 151 ? -47.559 0.079 72.122 1.00 55.34 151 TYR A O 1
ATOM 1201 N N . ALA A 1 152 ? -45.363 0.075 72.465 1.00 52.66 152 ALA A N 1
ATOM 1202 C CA . ALA A 1 152 ? -45.387 -1.224 73.121 1.00 52.66 152 ALA A CA 1
ATOM 1203 C C . ALA A 1 152 ? -45.638 -1.075 74.630 1.00 52.66 152 ALA A C 1
ATOM 1205 O O . ALA A 1 152 ? -44.672 -1.018 75.393 1.00 52.66 152 ALA A O 1
ATOM 1206 N N . LYS A 1 153 ? -46.920 -1.044 75.043 1.00 56.53 153 LYS A N 1
ATOM 1207 C CA . LYS A 1 153 ? -47.437 -1.888 76.151 1.00 56.53 153 LYS A CA 1
ATOM 1208 C C . LYS A 1 153 ? -48.901 -1.684 76.551 1.00 56.53 153 LYS A C 1
ATOM 1210 O O . LYS A 1 153 ? -49.406 -2.536 77.276 1.00 56.53 153 LYS A O 1
ATOM 1215 N N . GLU A 1 154 ? -49.581 -0.629 76.109 1.00 71.38 154 GLU A N 1
ATOM 1216 C CA . GLU A 1 154 ? -50.925 -0.307 76.614 1.00 71.38 154 GLU A CA 1
ATOM 1217 C C . GLU A 1 154 ? -51.975 -0.342 75.497 1.00 71.38 154 GLU A C 1
ATOM 1219 O O . GLU A 1 154 ? -51.786 0.174 74.397 1.00 71.38 154 GLU A O 1
ATOM 1224 N N . GLY A 1 155 ? -53.072 -1.045 75.761 1.00 81.94 155 GLY A N 1
ATOM 1225 C CA . GLY A 1 155 ? -54.154 -1.301 74.821 1.00 81.94 155 GLY A CA 1
ATOM 1226 C C . GLY A 1 155 ? -55.173 -2.256 75.433 1.00 81.94 155 GLY A C 1
ATOM 1227 O O . GLY A 1 155 ? -55.021 -2.692 76.576 1.00 81.94 155 GLY A O 1
ATOM 1228 N N . PHE A 1 156 ? -56.221 -2.587 74.686 1.00 86.50 156 PHE A N 1
ATOM 1229 C CA . PHE A 1 156 ? -57.291 -3.465 75.166 1.00 86.50 156 PHE A CA 1
ATOM 1230 C C . PHE A 1 156 ? -57.805 -4.393 74.062 1.00 86.50 156 PHE A C 1
ATOM 1232 O O . PHE A 1 156 ? -57.578 -4.169 72.875 1.00 86.50 156 PHE A O 1
ATOM 1239 N N . GLU A 1 157 ? -58.503 -5.455 74.463 1.00 90.19 157 GLU A N 1
ATOM 1240 C CA . GLU A 1 157 ? -59.115 -6.417 73.547 1.00 90.19 157 GLU A CA 1
ATOM 1241 C C . GLU A 1 157 ? -60.528 -5.954 73.148 1.00 90.19 157 GLU A C 1
ATOM 1243 O O . GLU A 1 157 ? -61.362 -5.647 74.002 1.00 90.19 157 GLU A O 1
ATOM 1248 N N . TYR A 1 158 ? -60.810 -5.907 71.848 1.00 91.19 158 TYR A N 1
ATOM 1249 C CA . TYR A 1 158 ? -62.101 -5.534 71.277 1.00 91.19 158 TYR A CA 1
ATOM 1250 C C . TYR A 1 158 ? -62.685 -6.698 70.483 1.00 91.19 158 TYR A C 1
ATOM 1252 O O . TYR A 1 158 ? -62.007 -7.304 69.656 1.00 91.19 158 TYR A O 1
ATOM 1260 N N . THR A 1 159 ? -63.964 -6.996 70.713 1.00 92.50 159 THR A N 1
ATOM 1261 C CA . THR A 1 159 ? -64.701 -7.982 69.914 1.00 92.50 159 THR A CA 1
ATOM 1262 C C . THR A 1 159 ? -65.422 -7.275 68.775 1.00 92.50 159 THR A C 1
ATOM 1264 O O . THR A 1 159 ? -66.321 -6.465 69.012 1.00 92.50 159 THR A O 1
ATOM 1267 N N . VAL A 1 160 ? -65.035 -7.611 67.549 1.00 90.44 160 VAL A N 1
ATOM 1268 C CA . VAL A 1 160 ? -65.555 -7.044 66.304 1.00 90.44 160 VAL A CA 1
ATOM 1269 C C . VAL A 1 160 ? -67.060 -7.259 66.207 1.00 90.44 160 VAL A C 1
ATOM 1271 O O . VAL A 1 160 ? -67.548 -8.381 66.349 1.00 90.44 160 VAL A O 1
ATOM 1274 N N . GLN A 1 161 ? -67.801 -6.190 65.931 1.00 89.94 161 GLN A N 1
ATOM 1275 C CA . GLN A 1 161 ? -69.250 -6.232 65.764 1.00 89.94 161 GLN A CA 1
ATOM 1276 C C . GLN A 1 161 ? -69.647 -6.332 64.280 1.00 89.94 161 GLN A C 1
ATOM 1278 O O . GLN A 1 161 ? -68.860 -5.976 63.395 1.00 89.94 161 GLN A O 1
ATOM 1283 N N . PRO A 1 162 ? -70.872 -6.791 63.960 1.00 88.56 162 PRO A N 1
ATOM 1284 C CA . PRO A 1 162 ? -71.362 -6.796 62.586 1.00 88.56 162 PRO A CA 1
ATOM 1285 C C . PRO A 1 162 ? -71.296 -5.396 61.954 1.00 88.56 162 PRO A C 1
ATOM 1287 O O . PRO A 1 162 ? -71.887 -4.446 62.461 1.00 88.56 162 PRO A O 1
ATOM 1290 N N . GLY A 1 163 ? -70.592 -5.270 60.824 1.00 84.50 163 GLY A N 1
ATOM 1291 C CA . GLY A 1 163 ? -70.447 -4.005 60.086 1.00 84.50 163 GLY A CA 1
ATOM 1292 C C . GLY A 1 163 ? -69.228 -3.154 60.468 1.00 84.50 163 GLY A C 1
ATOM 1293 O O . GLY A 1 163 ? -69.001 -2.102 59.843 1.00 84.50 163 GLY A O 1
ATOM 1294 N N . ASP A 1 164 ? -68.433 -3.613 61.436 1.00 87.50 164 ASP A N 1
ATOM 1295 C CA . ASP A 1 164 ? -67.124 -3.045 61.729 1.00 87.50 164 ASP A CA 1
ATOM 1296 C C . ASP A 1 164 ? -66.132 -3.319 60.593 1.00 87.50 164 ASP A C 1
ATOM 1298 O O . ASP A 1 164 ? -66.153 -4.351 59.923 1.00 87.50 164 ASP A O 1
ATOM 1302 N N . THR A 1 165 ? -65.226 -2.370 60.390 1.00 88.75 165 THR A N 1
ATOM 1303 C CA . THR A 1 165 ? -64.056 -2.525 59.524 1.00 88.75 165 THR A CA 1
ATOM 1304 C C . THR A 1 165 ? -62.834 -2.034 60.282 1.00 88.75 165 THR A C 1
ATOM 1306 O O . THR A 1 165 ? -62.964 -1.195 61.176 1.00 88.75 165 THR A O 1
ATOM 1309 N N . LEU A 1 166 ? -61.636 -2.499 59.913 1.00 86.94 166 LEU A N 1
ATOM 1310 C CA . LEU A 1 166 ? -60.410 -2.029 60.567 1.00 86.94 166 LEU A CA 1
ATOM 1311 C C . LEU A 1 166 ? -60.256 -0.507 60.496 1.00 86.94 166 LEU A C 1
ATOM 1313 O O . LEU A 1 166 ? -59.813 0.083 61.470 1.00 86.94 166 LEU A O 1
ATOM 1317 N N . SER A 1 167 ? -60.681 0.135 59.402 1.00 87.69 167 SER A N 1
ATOM 1318 C CA . SER A 1 167 ? -60.697 1.601 59.295 1.00 87.69 167 SER A CA 1
ATOM 1319 C C . SER A 1 167 ? -61.627 2.247 60.320 1.00 87.69 167 SER A C 1
ATOM 1321 O O . SER A 1 167 ? -61.196 3.128 61.047 1.00 87.69 167 SER A O 1
ATOM 1323 N N . LYS A 1 168 ? -62.870 1.765 60.455 1.00 89.19 168 LYS A N 1
ATOM 1324 C CA . LYS A 1 168 ? -63.820 2.326 61.428 1.00 89.19 168 LYS A CA 1
ATOM 1325 C C . LYS A 1 168 ? -63.360 2.128 62.870 1.00 89.19 168 LYS A C 1
ATOM 1327 O O . LYS A 1 168 ? -63.568 3.005 63.699 1.00 89.19 168 LYS A O 1
ATOM 1332 N N . ILE A 1 169 ? -62.763 0.977 63.174 1.00 87.88 169 ILE A N 1
ATOM 1333 C CA . ILE A 1 169 ? -62.224 0.687 64.507 1.00 87.88 169 ILE A CA 1
ATOM 1334 C C . ILE A 1 169 ? -61.006 1.576 64.780 1.00 87.88 169 ILE A C 1
ATOM 1336 O O . ILE A 1 169 ? -60.934 2.187 65.843 1.00 87.88 169 ILE A O 1
ATOM 1340 N N . ALA A 1 170 ? -60.089 1.692 63.816 1.00 87.00 170 ALA A N 1
ATOM 1341 C CA . ALA A 1 170 ? -58.938 2.586 63.903 1.00 87.00 170 ALA A CA 1
ATOM 1342 C C . ALA A 1 170 ? -59.384 4.027 64.188 1.00 87.00 170 ALA A C 1
ATOM 1344 O O . ALA A 1 170 ? -58.944 4.614 65.172 1.00 87.00 170 ALA A O 1
ATOM 1345 N N . ASP A 1 171 ? -60.343 4.544 63.417 1.00 86.62 171 ASP A N 1
ATOM 1346 C CA . ASP A 1 171 ? -60.879 5.897 63.590 1.00 86.62 171 ASP A CA 1
ATOM 1347 C C . ASP A 1 171 ? -61.569 6.071 64.953 1.00 86.62 171 ASP A C 1
ATOM 1349 O O . ASP A 1 171 ? -61.359 7.067 65.645 1.00 86.62 171 ASP A O 1
ATOM 1353 N N . LYS A 1 172 ? -62.363 5.082 65.380 1.00 87.62 172 LYS A N 1
ATOM 1354 C CA . LYS A 1 172 ? -63.099 5.113 66.654 1.00 87.62 172 LYS A CA 1
ATOM 1355 C C . LYS A 1 172 ? -62.177 5.177 67.869 1.00 87.62 172 LYS A C 1
ATOM 1357 O O . LYS A 1 172 ? -62.531 5.804 68.865 1.00 87.62 172 LYS A O 1
ATOM 1362 N N . TYR A 1 173 ? -61.027 4.516 67.800 1.00 86.06 173 TYR A N 1
ATOM 1363 C CA . TYR A 1 173 ? -60.082 4.416 68.912 1.00 86.06 173 TYR A CA 1
ATOM 1364 C C . TYR A 1 173 ? -58.795 5.217 68.685 1.00 86.06 173 TYR A C 1
ATOM 1366 O O . TYR A 1 173 ? -57.829 5.031 69.421 1.00 86.06 173 TYR A O 1
ATOM 1374 N N . ASN A 1 174 ? -58.799 6.130 67.706 1.00 81.25 174 ASN A N 1
ATOM 1375 C CA . ASN A 1 174 ? -57.673 6.999 67.360 1.00 81.25 174 ASN A CA 1
ATOM 1376 C C . ASN A 1 174 ? -56.354 6.227 67.120 1.00 81.25 174 ASN A C 1
ATOM 1378 O O . ASN A 1 174 ? -55.279 6.653 67.541 1.00 81.25 174 ASN A O 1
ATOM 1382 N N . SER A 1 175 ? -56.456 5.071 66.464 1.00 82.56 175 SER A N 1
ATOM 1383 C CA . SER A 1 175 ? -55.345 4.202 66.059 1.00 82.56 175 SER A CA 1
ATOM 1384 C C . SER A 1 175 ? -55.154 4.257 64.536 1.00 82.56 175 SER A C 1
ATOM 1386 O O . SER A 1 175 ? -55.979 4.817 63.816 1.00 82.56 175 SER A O 1
ATOM 1388 N N . ASN A 1 176 ? -54.069 3.686 64.009 1.00 82.81 176 ASN A N 1
ATOM 1389 C CA . ASN A 1 176 ? -53.856 3.549 62.567 1.00 82.81 176 ASN A CA 1
ATOM 1390 C C . ASN A 1 176 ? -54.231 2.139 62.085 1.00 82.81 176 ASN A C 1
ATOM 1392 O O . ASN A 1 176 ? -53.905 1.143 62.725 1.00 82.81 176 ASN A O 1
ATOM 1396 N N . VAL A 1 177 ? -54.829 2.019 60.896 1.00 84.75 177 VAL A N 1
ATOM 1397 C CA . VAL A 1 177 ? -55.103 0.711 60.270 1.00 84.75 177 VAL A CA 1
ATOM 1398 C C . VAL A 1 177 ? -53.829 -0.127 60.160 1.00 84.75 177 VAL A C 1
ATOM 1400 O O . VAL A 1 177 ? -53.850 -1.311 60.481 1.00 84.75 177 VAL A O 1
ATOM 1403 N N . ASN A 1 178 ? -52.706 0.490 59.780 1.00 81.81 178 ASN A N 1
ATOM 1404 C CA . ASN A 1 178 ? -51.423 -0.211 59.710 1.00 81.81 178 ASN A CA 1
ATOM 1405 C C . ASN A 1 178 ? -50.962 -0.710 61.090 1.00 81.81 178 ASN A C 1
ATOM 1407 O O . ASN A 1 178 ? -50.366 -1.777 61.178 1.00 81.81 178 ASN A O 1
ATOM 1411 N N . GLU A 1 179 ? -51.247 0.034 62.162 1.00 78.44 179 GLU A N 1
ATOM 1412 C CA . GLU A 1 179 ? -50.898 -0.357 63.535 1.00 78.44 179 GLU A CA 1
ATOM 1413 C C . GLU A 1 179 ? -51.760 -1.528 64.003 1.00 78.44 179 GLU A C 1
ATOM 1415 O O . GLU A 1 179 ? -51.217 -2.509 64.502 1.00 78.44 179 GLU A O 1
ATOM 1420 N N . LEU A 1 180 ? -53.075 -1.486 63.763 1.00 82.19 180 LEU A N 1
ATOM 1421 C CA . LEU A 1 180 ? -53.969 -2.608 64.060 1.00 82.19 180 LEU A CA 1
ATOM 1422 C C . LEU A 1 180 ? -53.576 -3.872 63.296 1.00 82.19 180 LEU A C 1
ATOM 1424 O O . LEU A 1 180 ? -53.615 -4.963 63.860 1.00 82.19 180 LEU A O 1
ATOM 1428 N N . GLN A 1 181 ? -53.176 -3.739 62.031 1.00 84.94 181 GLN A N 1
ATOM 1429 C CA . GLN A 1 181 ? -52.726 -4.875 61.233 1.00 84.94 181 GLN A CA 1
ATOM 1430 C C . GLN A 1 181 ? -51.428 -5.481 61.759 1.00 84.94 181 GLN A C 1
ATOM 1432 O O . GLN A 1 181 ? -51.314 -6.700 61.807 1.00 84.94 181 GLN A O 1
ATOM 1437 N N . VAL A 1 182 ? -50.464 -4.650 62.158 1.00 81.00 182 VAL A N 1
ATOM 1438 C CA . VAL A 1 182 ? -49.195 -5.128 62.721 1.00 81.00 182 VAL A CA 1
ATOM 1439 C C . VAL A 1 182 ? -49.414 -5.754 64.099 1.00 81.00 182 VAL A C 1
ATOM 1441 O O . VAL A 1 182 ? -48.890 -6.831 64.353 1.00 81.00 182 VAL A O 1
ATOM 1444 N N . ALA A 1 183 ? -50.217 -5.127 64.963 1.00 79.69 183 ALA A N 1
ATOM 1445 C CA . ALA A 1 183 ? -50.465 -5.597 66.326 1.00 79.69 183 ALA A CA 1
ATOM 1446 C C . ALA A 1 183 ? -51.254 -6.917 66.391 1.00 79.69 183 ALA A C 1
ATOM 1448 O O . ALA A 1 183 ? -51.111 -7.659 67.357 1.00 79.69 183 ALA A O 1
ATOM 1449 N N . ASN A 1 184 ? -52.073 -7.206 65.375 1.00 84.94 184 ASN A N 1
ATOM 1450 C CA . ASN A 1 184 ? -52.912 -8.408 65.302 1.00 84.94 184 ASN A CA 1
ATOM 1451 C C . ASN A 1 184 ? -52.498 -9.376 64.188 1.00 84.94 184 ASN A C 1
ATOM 1453 O O . ASN A 1 184 ? -53.245 -10.299 63.878 1.00 84.94 184 ASN A O 1
ATOM 1457 N N . GLU A 1 185 ? -51.360 -9.129 63.534 1.00 83.06 185 GLU A N 1
ATOM 1458 C CA . GLU A 1 185 ? -50.857 -9.920 62.401 1.00 83.06 185 GLU A CA 1
ATOM 1459 C C . GLU A 1 185 ? -51.881 -10.088 61.249 1.00 83.06 185 GLU A C 1
ATOM 1461 O O . GLU A 1 185 ? -51.891 -11.077 60.512 1.00 83.06 185 GLU A O 1
ATOM 1466 N N . ILE A 1 186 ? -52.754 -9.092 61.045 1.00 83.06 186 ILE A N 1
ATOM 1467 C CA . ILE A 1 186 ? -53.824 -9.140 60.040 1.00 83.06 186 ILE A CA 1
ATOM 1468 C C . ILE A 1 186 ? -53.270 -8.773 58.660 1.00 83.06 186 ILE A C 1
ATOM 1470 O O . ILE A 1 186 ? -53.120 -7.599 58.305 1.00 83.06 186 ILE A O 1
ATOM 1474 N N . GLY A 1 187 ? -53.041 -9.790 57.829 1.00 75.88 187 GLY A N 1
ATOM 1475 C CA . GLY A 1 187 ? -52.554 -9.613 56.457 1.00 75.88 187 GLY A CA 1
ATOM 1476 C C . GLY A 1 187 ? -53.560 -8.957 55.499 1.00 75.88 187 GLY A C 1
ATOM 1477 O O . GLY A 1 187 ? -53.158 -8.187 54.627 1.00 75.88 187 GLY A O 1
ATOM 1478 N N . ASN A 1 188 ? -54.866 -9.217 55.655 1.00 80.00 188 ASN A N 1
ATOM 1479 C CA . ASN A 1 188 ? -55.912 -8.639 54.801 1.00 80.00 188 ASN A CA 1
ATOM 1480 C C . ASN A 1 188 ? -56.898 -7.779 55.617 1.00 80.00 188 ASN A C 1
ATOM 1482 O O . ASN A 1 188 ? -57.742 -8.332 56.324 1.00 80.00 188 ASN A O 1
ATOM 1486 N N . PRO A 1 189 ? -56.885 -6.443 55.463 1.00 70.75 189 PRO A N 1
ATOM 1487 C CA . PRO A 1 189 ? -57.708 -5.551 56.274 1.00 70.75 189 PRO A CA 1
ATOM 1488 C C . PRO A 1 189 ? -59.209 -5.596 55.949 1.00 70.75 189 PRO A C 1
ATOM 1490 O O . PRO A 1 189 ? -60.024 -5.073 56.707 1.00 70.75 189 PRO A O 1
ATOM 1493 N N . ARG A 1 190 ? -59.593 -6.238 54.837 1.00 76.69 190 ARG A N 1
ATOM 1494 C CA . ARG A 1 190 ? -60.997 -6.504 54.477 1.00 76.69 190 ARG A CA 1
ATOM 1495 C C . ARG A 1 190 ? -61.512 -7.846 55.010 1.00 76.69 190 ARG A C 1
ATOM 1497 O O . ARG A 1 190 ? -62.669 -8.172 54.776 1.00 76.69 190 ARG A O 1
ATOM 1504 N N . GLY A 1 191 ? -60.659 -8.631 55.670 1.00 77.69 191 GLY A N 1
ATOM 1505 C CA . GLY A 1 191 ? -60.970 -9.985 56.135 1.00 77.69 191 GLY A CA 1
ATOM 1506 C C . GLY A 1 191 ? -61.546 -10.080 57.548 1.00 77.69 191 GLY A C 1
ATOM 1507 O O . GLY A 1 191 ? -61.771 -11.196 58.004 1.00 77.69 191 GLY A O 1
ATOM 1508 N N . LEU A 1 192 ? -61.764 -8.949 58.225 1.00 82.62 192 LEU A N 1
ATOM 1509 C CA . LEU A 1 192 ? -62.196 -8.904 59.622 1.00 82.62 192 LEU A CA 1
ATOM 1510 C C . LEU A 1 192 ? -63.582 -9.542 59.799 1.00 82.62 192 LEU A C 1
ATOM 1512 O O . LEU A 1 192 ? -64.528 -9.171 59.097 1.00 82.62 192 LEU A O 1
ATOM 1516 N N . ARG A 1 193 ? -63.714 -10.498 60.727 1.00 85.31 193 ARG A N 1
ATOM 1517 C CA . ARG A 1 193 ? -64.968 -11.235 60.945 1.00 85.31 193 ARG A CA 1
ATOM 1518 C C . ARG A 1 193 ? -65.692 -10.749 62.194 1.00 85.31 193 ARG A C 1
ATOM 1520 O O . ARG A 1 193 ? -65.086 -10.498 63.227 1.00 85.31 193 ARG A O 1
ATOM 1527 N N . SER A 1 194 ? -67.019 -10.675 62.122 1.00 86.00 194 SER A N 1
ATOM 1528 C CA . SER A 1 194 ? -67.837 -10.409 63.310 1.00 86.00 194 SER A CA 1
ATOM 1529 C C . SER A 1 194 ? -67.607 -11.493 64.369 1.00 86.00 194 SER A C 1
ATOM 1531 O O . SER A 1 194 ? -67.638 -12.681 64.052 1.00 86.00 194 SER A O 1
ATOM 1533 N N . GLY A 1 195 ? -67.416 -11.082 65.622 1.00 85.88 195 GLY A N 1
ATOM 1534 C CA . GLY A 1 195 ? -67.092 -11.952 66.755 1.00 85.88 195 GLY A CA 1
ATOM 1535 C C . GLY A 1 195 ? -65.597 -12.229 66.942 1.00 85.88 195 GLY A C 1
ATOM 1536 O O . GLY A 1 195 ? -65.221 -12.847 67.935 1.00 85.88 195 GLY A O 1
ATOM 1537 N N . GLU A 1 196 ? -64.741 -11.774 66.026 1.00 88.00 196 GLU A N 1
ATOM 1538 C CA . GLU A 1 196 ? -63.289 -11.877 66.162 1.00 88.00 196 GLU A CA 1
ATOM 1539 C C . GLU A 1 196 ? -62.784 -10.929 67.251 1.00 88.00 196 GLU A C 1
ATOM 1541 O O . GLU A 1 196 ? -63.295 -9.819 67.410 1.00 88.00 196 GLU A O 1
ATOM 1546 N N . LYS A 1 197 ? -61.788 -11.366 68.018 1.00 90.12 197 LYS A N 1
ATOM 1547 C CA . LYS A 1 197 ? -61.150 -10.534 69.032 1.00 90.12 197 LYS A CA 1
ATOM 1548 C C . LYS A 1 197 ? -59.849 -9.972 68.487 1.00 90.12 197 LYS A C 1
ATOM 1550 O O . LYS A 1 197 ? -59.005 -10.732 68.024 1.00 90.12 197 LYS A O 1
ATOM 1555 N N . ILE A 1 198 ? -59.702 -8.657 68.564 1.00 89.31 198 ILE A N 1
ATOM 1556 C CA . ILE A 1 198 ? -58.498 -7.947 68.144 1.00 89.31 198 ILE A CA 1
ATOM 1557 C C . ILE A 1 198 ? -57.989 -7.060 69.278 1.00 89.31 198 ILE A C 1
ATOM 1559 O O . ILE A 1 198 ? -58.763 -6.486 70.041 1.00 89.31 198 ILE A O 1
ATOM 1563 N N . PHE A 1 199 ? -56.678 -6.930 69.384 1.00 88.06 199 PHE A N 1
ATOM 1564 C CA . PHE A 1 199 ? -55.992 -6.002 70.260 1.00 88.06 199 PHE A CA 1
ATOM 1565 C C . PHE A 1 199 ? -55.924 -4.609 69.627 1.00 88.06 199 PHE A C 1
ATOM 1567 O O . PHE A 1 199 ? -55.445 -4.435 68.506 1.00 88.06 199 PHE A O 1
ATOM 1574 N N . ILE A 1 200 ? -56.389 -3.600 70.354 1.00 88.00 200 ILE A N 1
ATOM 1575 C CA . ILE A 1 200 ? -56.323 -2.200 69.942 1.00 88.00 200 ILE A CA 1
ATOM 1576 C C . ILE A 1 200 ? -55.212 -1.524 70.756 1.00 88.00 200 ILE A C 1
ATOM 1578 O O . ILE A 1 200 ? -55.400 -1.313 71.958 1.00 88.00 200 ILE A O 1
ATOM 1582 N N . PRO A 1 201 ? -54.061 -1.191 70.140 1.00 83.38 201 PRO A N 1
ATOM 1583 C CA . PRO A 1 201 ? -52.999 -0.463 70.814 1.00 83.38 201 PRO A CA 1
ATOM 1584 C C . PRO A 1 201 ? -53.436 0.987 71.038 1.00 83.38 201 PRO A C 1
ATOM 1586 O O . PRO A 1 201 ? -53.974 1.628 70.132 1.00 83.38 201 PRO A O 1
ATOM 1589 N N . GLN A 1 202 ? -53.200 1.507 72.241 1.00 77.06 202 GLN A N 1
ATOM 1590 C CA . GLN A 1 202 ? -53.429 2.909 72.565 1.00 77.06 202 GLN A CA 1
ATOM 1591 C C . GLN A 1 202 ? -52.105 3.666 72.611 1.00 77.06 202 GLN A C 1
ATOM 1593 O O . GLN A 1 202 ? -51.063 3.166 73.034 1.00 77.06 202 GLN A O 1
ATOM 1598 N N . LYS A 1 203 ? -52.164 4.905 72.141 1.00 64.88 203 LYS A N 1
ATOM 1599 C CA . LYS A 1 203 ? -51.072 5.862 72.208 1.00 64.88 203 LYS A CA 1
ATOM 1600 C C . LYS A 1 203 ? -51.205 6.640 73.518 1.00 64.88 203 LYS A C 1
ATOM 1602 O O . LYS A 1 203 ? -52.218 7.315 73.689 1.00 64.88 203 LYS A O 1
ATOM 1607 N N . ASN A 1 204 ? -50.211 6.532 74.404 1.00 55.28 204 ASN A N 1
ATOM 1608 C CA . ASN A 1 204 ? -50.060 7.458 75.536 1.00 55.28 204 ASN A CA 1
ATOM 1609 C C . ASN A 1 204 ? -49.744 8.872 75.045 1.00 55.28 204 ASN A C 1
ATOM 1611 O O . ASN A 1 204 ? -49.023 9.000 74.022 1.00 55.28 204 ASN A O 1
#

Sequence (204 aa):
MHVRTIISITLLVIVNVVPLGQFARAELYQQPVRQTQATSDPRLAGLVQDVEELRYRVGQMRLDNESLKKDIAELKRSLVFVQNEQKKLVVTIKEMEKEWKALNEAQRKDIITQVSQQIQKLAAQTQAAIDGLSQQVSKKSDRKGGMAATYAKEGFEYTVQPGDTLSKIADKYNSNVNELQVANEIGNPRGLRSGEKIFIPQKN

Secondary structure (DSSP, 8-state):
-----S-------------------TTTT-PPP------S-HHHHHHHHHHHHHHHHHHHHHHHHHHHHHHHHHHHHHHHHHHHHHHHHHHHHHHHHHHHHHHHHHHHHHHHHHHHHHHHHHHHHHHHHHHHHHHHHHHHHHHHHTTTSS--S-EEEEEPPTT--HHHHHHHTT--HHHHHHHTT-S-TT-PPTT-EEEEEPP-

Radius of gyration: 60.27 Å; chains: 1; bounding box: 114×33×151 Å